Protein AF-N6TSF5-F1 (afdb_monomer)

Sequence (277 aa):
MKSDCRKDICIIESACLYATLENYLRQHRFCGECRIKVVKAYTLLVEEADPSKEKGYVPALYSGIKRCLQDKHIHLNPKTEYITKLINRAEPELLGSPTTNSSPQVSRRERHAKTLEIAQEEVLTCLGICMYERLNRLYMRVREEERTCQLFAAVAVHTLHRSFETVVEKARGVSQLELLYEEFAREEQAKQKHKEAKKSRRKRRKGKALCEKARCEFAPDCLCPAPGKPDGVCECCSDDSDSREDALLDQSRCSSDLWADDCDSKELCKCDTVPDK

Solvent-accessible surface area (backbone atoms only — not comparable to full-atom values): 16984 Å² total; per-residue (Å²): 134,61,74,64,61,45,50,62,70,29,50,43,48,48,67,60,50,48,54,46,41,53,53,51,56,67,78,40,54,49,51,73,69,25,47,53,36,32,52,48,36,48,43,38,66,50,72,44,91,66,44,76,77,46,87,62,51,57,70,73,80,54,60,64,57,46,71,39,66,88,81,36,34,36,38,48,51,66,50,64,72,56,47,50,54,34,31,62,64,20,40,69,61,67,76,66,44,88,87,51,97,69,71,100,79,82,70,89,65,71,51,74,32,85,45,47,48,50,9,42,51,54,49,46,27,36,53,12,46,55,51,46,56,53,51,50,54,52,51,51,51,54,52,50,53,53,51,50,53,52,50,52,52,51,52,51,52,53,50,52,52,54,52,49,52,56,51,50,25,63,74,68,74,52,48,74,67,54,56,49,52,54,51,54,51,50,53,50,52,51,54,49,52,51,53,50,50,53,52,51,51,54,49,52,54,52,50,51,56,50,51,62,52,50,63,64,74,75,45,96,79,67,87,70,79,74,96,82,81,86,90,78,85,68,86,84,71,79,75,90,80,84,89,88,89,85,86,79,88,86,84,82,86,83,87,79,89,82,79,85,77,90,77,91,72,90,80,86,90,82,80,82,87,84,88,86,136

Structure (mmCIF, N/CA/C/O backbone):
data_AF-N6TSF5-F1
#
_entry.id   AF-N6TSF5-F1
#
loop_
_atom_site.group_PDB
_atom_site.id
_atom_site.type_symbol
_atom_site.label_atom_id
_atom_site.label_alt_id
_atom_site.label_comp_id
_atom_site.label_asym_id
_atom_site.label_entity_id
_atom_site.label_seq_id
_atom_site.pdbx_PDB_ins_code
_atom_site.Cartn_x
_atom_site.Cartn_y
_atom_site.Cartn_z
_atom_site.occupancy
_atom_site.B_iso_or_equiv
_atom_site.auth_seq_id
_atom_site.auth_comp_id
_atom_site.auth_asym_id
_atom_site.auth_atom_id
_atom_site.pdbx_PDB_model_num
ATOM 1 N N . MET A 1 1 ? -7.971 -13.488 2.061 1.00 66.75 1 MET A N 1
ATOM 2 C CA . MET A 1 1 ? -8.237 -12.783 0.783 1.00 66.75 1 MET A CA 1
ATOM 3 C C . MET A 1 1 ? -8.328 -13.781 -0.367 1.00 66.75 1 MET A C 1
ATOM 5 O O . MET A 1 1 ? -7.394 -14.571 -0.532 1.00 66.75 1 MET A O 1
ATOM 9 N N . LYS A 1 2 ? -9.441 -13.761 -1.118 1.00 82.31 2 LYS A N 1
ATOM 10 C CA . LYS A 1 2 ? -9.679 -14.625 -2.292 1.00 82.31 2 LYS A CA 1
ATOM 11 C C . LYS A 1 2 ? -8.640 -14.356 -3.394 1.00 82.31 2 LYS A C 1
ATOM 13 O O . LYS A 1 2 ? -8.046 -13.279 -3.431 1.00 82.31 2 LYS A O 1
ATOM 18 N N . SER A 1 3 ? -8.394 -15.341 -4.258 1.00 78.81 3 SER A N 1
ATOM 19 C CA . SER A 1 3 ? -7.389 -15.270 -5.333 1.00 78.81 3 SER A CA 1
ATOM 20 C C . SER A 1 3 ? -7.649 -14.146 -6.331 1.00 78.81 3 SER A C 1
ATOM 22 O O . SER A 1 3 ? -6.695 -13.545 -6.812 1.00 78.81 3 SER A O 1
ATOM 24 N N . ASP A 1 4 ? -8.911 -13.842 -6.616 1.00 84.38 4 ASP A N 1
ATOM 25 C CA . ASP A 1 4 ? -9.259 -12.850 -7.637 1.00 84.38 4 ASP A CA 1
ATOM 26 C C . ASP A 1 4 ? -9.040 -11.427 -7.124 1.00 84.38 4 ASP A C 1
ATOM 28 O O . ASP A 1 4 ? -8.367 -10.646 -7.784 1.00 84.38 4 ASP A O 1
ATOM 32 N N . CYS A 1 5 ? -9.375 -11.160 -5.856 1.00 85.38 5 CYS A N 1
ATOM 33 C CA . CYS A 1 5 ? -9.032 -9.893 -5.207 1.00 85.38 5 CYS A CA 1
ATOM 34 C C . CYS A 1 5 ? -7.517 -9.615 -5.229 1.00 85.38 5 CYS A C 1
ATOM 36 O O . CYS A 1 5 ? -7.102 -8.471 -5.377 1.00 85.38 5 CYS A O 1
ATOM 38 N N . ARG A 1 6 ? -6.670 -10.652 -5.092 1.00 86.56 6 ARG A N 1
ATOM 39 C CA . ARG A 1 6 ? -5.205 -10.491 -5.200 1.00 86.56 6 ARG A CA 1
ATOM 40 C C . ARG A 1 6 ? -4.792 -10.033 -6.592 1.00 86.56 6 ARG A C 1
ATOM 42 O O . ARG A 1 6 ? -3.926 -9.174 -6.694 1.00 86.56 6 ARG A O 1
ATOM 49 N N . LYS A 1 7 ? -5.392 -10.599 -7.642 1.00 88.88 7 LYS A N 1
ATOM 50 C CA . LYS A 1 7 ? -5.103 -10.204 -9.026 1.00 88.88 7 LYS A CA 1
ATOM 51 C C . LYS A 1 7 ? -5.517 -8.756 -9.257 1.00 88.88 7 LYS A C 1
ATOM 53 O O . LYS A 1 7 ? -4.690 -7.984 -9.718 1.00 88.88 7 LYS A O 1
ATOM 58 N N . ASP A 1 8 ? -6.722 -8.379 -8.835 1.00 90.62 8 ASP A N 1
ATOM 59 C CA . ASP A 1 8 ? -7.264 -7.030 -9.044 1.00 90.62 8 ASP A CA 1
ATOM 60 C C . ASP A 1 8 ? -6.438 -5.947 -8.337 1.00 90.62 8 ASP A C 1
ATOM 62 O O . ASP A 1 8 ? -6.218 -4.859 -8.871 1.00 90.62 8 ASP A O 1
ATOM 66 N N . ILE A 1 9 ? -5.939 -6.243 -7.132 1.00 92.88 9 ILE A N 1
ATOM 67 C CA . ILE A 1 9 ? -5.060 -5.336 -6.380 1.00 92.88 9 ILE A CA 1
ATOM 68 C C . ILE A 1 9 ? -3.716 -5.136 -7.093 1.00 92.88 9 ILE A C 1
ATOM 70 O O . ILE A 1 9 ? -3.137 -4.056 -7.000 1.00 92.88 9 ILE A O 1
ATOM 74 N N . CYS A 1 10 ? -3.237 -6.147 -7.819 1.00 95.44 10 CYS A N 1
ATOM 75 C CA . CYS A 1 10 ? -1.974 -6.123 -8.556 1.00 95.44 10 CYS A CA 1
ATOM 76 C C . CYS A 1 10 ? -2.076 -5.487 -9.954 1.00 95.44 10 CYS A C 1
ATOM 78 O O . CYS A 1 10 ? -1.105 -5.554 -10.711 1.00 95.44 10 CYS A O 1
ATOM 80 N N . ILE A 1 11 ? -3.210 -4.871 -10.302 1.00 95.88 11 ILE A N 1
ATOM 81 C CA . ILE A 1 11 ? -3.378 -4.103 -11.543 1.00 95.88 11 ILE A CA 1
ATOM 82 C C . ILE A 1 11 ? -3.089 -2.629 -11.267 1.00 95.88 11 ILE A C 1
ATOM 84 O O . ILE A 1 11 ? -3.751 -2.017 -10.434 1.00 95.88 11 ILE A O 1
ATOM 88 N N . ILE A 1 12 ? -2.139 -2.035 -11.982 1.00 96.75 12 ILE A N 1
ATOM 89 C CA . ILE A 1 12 ? -1.794 -0.612 -11.885 1.00 96.75 12 ILE A CA 1
ATOM 90 C C . ILE A 1 12 ? -2.111 0.067 -13.213 1.00 96.75 12 ILE A C 1
ATOM 92 O O . ILE A 1 12 ? -1.608 -0.331 -14.262 1.00 96.75 12 ILE A O 1
ATOM 96 N N . GLU A 1 13 ? -2.921 1.119 -13.169 1.00 96.38 13 GLU A N 1
ATOM 97 C CA . GLU A 1 13 ? -3.166 1.970 -14.331 1.00 96.38 13 GLU A CA 1
ATOM 98 C C . GLU A 1 13 ? -1.903 2.749 -14.705 1.00 96.38 13 GLU A C 1
ATOM 100 O O . GLU A 1 13 ? -1.202 3.291 -13.844 1.00 96.38 13 GLU A O 1
ATOM 105 N N . SER A 1 14 ? -1.624 2.854 -16.002 1.00 95.69 14 SER A N 1
ATOM 106 C CA . SER A 1 14 ? -0.434 3.557 -16.492 1.00 95.69 14 SER A CA 1
ATOM 107 C C . SER A 1 14 ? -0.390 5.031 -16.084 1.00 95.69 14 SER A C 1
ATOM 109 O O . SER A 1 14 ? 0.693 5.538 -15.795 1.00 95.69 14 SER A O 1
ATOM 111 N N . ALA A 1 15 ? -1.546 5.701 -16.016 1.00 96.06 15 ALA A N 1
ATOM 112 C CA . ALA A 1 15 ? -1.664 7.089 -15.577 1.00 96.06 15 ALA A CA 1
ATOM 113 C C . ALA A 1 15 ? -1.282 7.253 -14.099 1.00 96.06 15 ALA A C 1
ATOM 115 O O . ALA A 1 15 ? -0.574 8.193 -13.741 1.00 96.06 15 ALA A O 1
ATOM 116 N N . CYS A 1 16 ? -1.687 6.302 -13.249 1.00 96.50 16 CYS A N 1
ATOM 117 C CA . CYS A 1 16 ? -1.297 6.275 -11.842 1.00 96.50 16 CYS A CA 1
ATOM 118 C C . CYS A 1 16 ? 0.219 6.093 -11.697 1.00 96.50 16 CYS A C 1
ATOM 120 O O . CYS A 1 16 ? 0.856 6.871 -10.989 1.00 96.50 16 CYS A O 1
ATOM 122 N N . LEU A 1 17 ? 0.809 5.139 -12.430 1.00 97.50 17 LEU A N 1
ATOM 123 C CA . LEU A 1 17 ? 2.261 4.945 -12.432 1.00 97.50 17 LEU A CA 1
ATOM 124 C C . LEU A 1 17 ? 3.007 6.194 -12.919 1.00 97.50 17 LEU A C 1
ATOM 126 O O . LEU A 1 17 ? 4.013 6.567 -12.324 1.00 97.50 17 LEU A O 1
ATOM 130 N N . TYR A 1 18 ? 2.521 6.848 -13.975 1.00 97.44 18 TYR A N 1
ATOM 131 C CA . TYR A 1 18 ? 3.144 8.061 -14.503 1.00 97.44 18 TYR A CA 1
ATOM 132 C C . TYR A 1 18 ? 3.103 9.211 -13.494 1.00 97.44 18 TYR A C 1
ATOM 134 O O . TYR A 1 18 ? 4.119 9.860 -13.264 1.00 97.44 18 TYR A O 1
ATOM 142 N N . ALA A 1 19 ? 1.968 9.423 -12.821 1.00 97.44 19 ALA A N 1
ATOM 143 C CA . ALA A 1 19 ? 1.857 10.432 -11.770 1.00 97.44 19 ALA A CA 1
ATOM 144 C C . ALA A 1 19 ? 2.835 10.162 -10.610 1.00 97.44 19 ALA A C 1
ATOM 146 O O . ALA A 1 19 ? 3.506 11.079 -10.130 1.00 97.44 19 ALA A O 1
ATOM 147 N N . THR A 1 20 ? 2.969 8.900 -10.187 1.00 96.38 20 THR A N 1
ATOM 148 C CA . THR A 1 20 ? 3.970 8.496 -9.188 1.00 96.38 20 THR A CA 1
ATOM 149 C C . THR A 1 20 ? 5.393 8.746 -9.692 1.00 96.38 20 THR A C 1
ATOM 151 O O . THR A 1 20 ? 6.207 9.291 -8.949 1.00 96.38 20 THR A O 1
ATOM 154 N N . LEU A 1 21 ? 5.685 8.424 -10.955 1.00 96.25 21 LEU A N 1
ATOM 155 C CA . LEU A 1 21 ? 6.986 8.649 -11.589 1.00 96.25 21 LEU A CA 1
ATOM 156 C C . LEU A 1 21 ? 7.353 10.137 -11.642 1.00 96.25 21 LEU A C 1
ATOM 158 O O . LEU A 1 21 ? 8.471 10.507 -11.289 1.00 96.25 21 LEU A O 1
ATOM 162 N N . GLU A 1 22 ? 6.428 11.008 -12.045 1.00 94.62 22 GLU A N 1
ATOM 163 C CA . GLU A 1 22 ? 6.662 12.455 -12.084 1.00 94.62 22 GLU A CA 1
ATOM 164 C C . GLU A 1 22 ? 6.954 13.017 -10.694 1.00 94.62 22 GLU A C 1
ATOM 166 O O . GLU A 1 22 ? 7.900 13.789 -10.521 1.00 94.62 22 GLU A O 1
ATOM 171 N N . ASN A 1 23 ? 6.176 12.607 -9.690 1.00 91.75 23 ASN A N 1
ATOM 172 C CA . ASN A 1 23 ? 6.405 13.014 -8.307 1.00 91.75 23 ASN A CA 1
ATOM 173 C C . ASN A 1 23 ? 7.765 12.518 -7.803 1.00 91.75 23 ASN A C 1
ATOM 175 O O . ASN A 1 23 ? 8.531 13.301 -7.238 1.00 91.75 23 ASN A O 1
ATOM 179 N N . TYR A 1 24 ? 8.108 11.263 -8.092 1.00 91.88 24 TYR A N 1
ATOM 180 C CA . TYR A 1 24 ? 9.397 10.671 -7.749 1.00 91.88 24 TYR A CA 1
ATOM 181 C C . TYR A 1 24 ? 10.575 11.430 -8.384 1.00 91.88 24 TYR A C 1
ATOM 183 O O . TYR A 1 24 ? 11.521 11.813 -7.691 1.00 91.88 24 TYR A O 1
ATOM 191 N N . LEU A 1 25 ? 10.497 11.737 -9.683 1.00 90.94 25 LEU A N 1
ATOM 192 C CA . LEU A 1 25 ? 11.520 12.489 -10.421 1.00 90.94 25 LEU A CA 1
ATOM 193 C C . LEU A 1 25 ? 11.627 13.963 -10.000 1.00 90.94 25 LEU A C 1
ATOM 195 O O . LEU A 1 25 ? 12.680 14.577 -10.201 1.00 90.94 25 LEU A O 1
ATOM 199 N N . ARG A 1 26 ? 10.552 14.555 -9.461 1.00 88.31 26 ARG A N 1
ATOM 200 C CA . ARG A 1 26 ? 10.556 15.914 -8.890 1.00 88.31 26 ARG A CA 1
ATOM 201 C C . ARG A 1 26 ? 11.210 15.948 -7.515 1.00 88.31 26 ARG A C 1
ATOM 203 O O . ARG A 1 26 ? 11.981 16.866 -7.249 1.00 88.31 26 ARG A O 1
ATOM 210 N N . GLN A 1 27 ? 10.919 14.961 -6.669 1.00 85.38 27 GLN A N 1
ATOM 211 C CA . GLN A 1 27 ? 11.512 14.840 -5.334 1.00 85.38 27 GLN A CA 1
ATOM 212 C C . GLN A 1 27 ? 13.019 14.561 -5.402 1.00 85.38 27 GLN A C 1
ATOM 214 O O . GLN A 1 27 ? 13.777 15.003 -4.540 1.00 85.38 27 GLN A O 1
ATOM 219 N N . HIS A 1 28 ? 13.467 13.888 -6.461 1.00 83.44 28 HIS A N 1
ATOM 220 C CA . HIS A 1 28 ? 14.862 13.524 -6.658 1.00 83.44 28 HIS A CA 1
ATOM 221 C C . HIS A 1 28 ? 15.604 14.444 -7.632 1.00 83.44 28 HIS A C 1
ATOM 223 O O . HIS A 1 28 ? 15.099 14.862 -8.675 1.00 83.44 28 HIS A O 1
ATOM 229 N N . ARG A 1 29 ? 16.875 14.720 -7.324 1.00 83.81 29 ARG A N 1
ATOM 230 C CA . ARG A 1 29 ? 17.775 15.501 -8.185 1.00 83.81 29 ARG A CA 1
ATOM 231 C C . ARG A 1 29 ? 18.337 14.640 -9.319 1.00 83.81 29 ARG A C 1
ATOM 233 O O . ARG A 1 29 ? 19.488 14.216 -9.263 1.00 83.81 29 ARG A O 1
ATOM 240 N N . PHE A 1 30 ? 17.516 14.381 -10.333 1.00 87.19 30 PHE A N 1
ATOM 241 C CA . PHE A 1 30 ? 17.954 13.814 -11.611 1.00 87.19 30 PHE A CA 1
ATOM 242 C C . PHE A 1 30 ? 18.346 14.931 -12.588 1.00 87.19 30 PHE A C 1
ATOM 244 O O . PHE A 1 30 ? 17.617 15.916 -12.725 1.00 87.19 30 PHE A O 1
ATOM 251 N N . CYS A 1 31 ? 19.455 14.766 -13.315 1.00 90.31 31 CYS A N 1
ATOM 252 C CA . CYS A 1 31 ? 19.765 15.643 -14.448 1.00 90.31 31 CYS A CA 1
ATOM 253 C C . CYS A 1 31 ? 18.770 15.420 -15.607 1.00 90.31 31 CYS A C 1
ATOM 255 O O . CYS A 1 31 ? 18.082 14.395 -15.659 1.00 90.31 31 CYS A O 1
ATOM 257 N N . GLY A 1 32 ? 18.696 16.365 -16.552 1.00 89.56 32 GLY A N 1
ATOM 258 C CA . GLY A 1 32 ? 17.735 16.314 -17.665 1.00 89.56 32 GLY A CA 1
ATOM 259 C C . GLY A 1 32 ? 17.812 15.020 -18.482 1.00 89.56 32 GLY A C 1
ATOM 260 O O . GLY A 1 32 ? 16.793 14.382 -18.729 1.00 89.56 32 GLY A O 1
ATOM 261 N N . GLU A 1 33 ? 19.022 14.567 -18.811 1.00 92.25 33 GLU A N 1
ATOM 262 C CA . GLU A 1 33 ? 19.231 13.322 -19.561 1.00 92.25 33 GLU A CA 1
ATOM 263 C C . GLU A 1 33 ? 18.761 12.079 -18.796 1.00 92.25 33 GLU A C 1
ATOM 265 O O . GLU A 1 33 ? 18.150 11.181 -19.376 1.00 92.25 33 GLU A O 1
ATOM 270 N N . CYS A 1 34 ? 19.019 12.020 -17.486 1.00 93.44 34 CYS A N 1
ATOM 271 C CA . CYS A 1 34 ? 18.578 10.898 -16.663 1.00 93.44 34 CYS A CA 1
ATOM 272 C C . CYS A 1 34 ? 17.052 10.873 -16.529 1.00 93.44 34 CYS A C 1
ATOM 274 O O . CYS A 1 34 ? 16.462 9.798 -16.601 1.00 93.44 34 CYS A O 1
ATOM 276 N N . ARG A 1 35 ? 16.400 12.039 -16.415 1.00 94.44 35 ARG A N 1
ATOM 277 C CA . ARG A 1 35 ? 14.929 12.131 -16.425 1.00 94.44 35 ARG A CA 1
ATOM 278 C C . ARG A 1 35 ? 14.345 11.586 -17.722 1.00 94.44 35 ARG A C 1
ATOM 280 O O . ARG A 1 35 ? 13.444 10.757 -17.673 1.00 94.44 35 ARG A O 1
ATOM 287 N N . ILE A 1 36 ? 14.899 11.993 -18.865 1.00 95.31 36 ILE A N 1
ATOM 288 C CA . ILE A 1 36 ? 14.456 11.511 -20.181 1.00 95.31 36 ILE A CA 1
ATOM 289 C C . ILE A 1 36 ? 14.604 9.989 -20.280 1.00 95.31 36 ILE A C 1
ATOM 291 O O . ILE A 1 36 ? 13.692 9.325 -20.759 1.00 95.31 36 ILE A O 1
ATOM 295 N N . LYS A 1 37 ? 15.706 9.411 -19.783 1.00 96.12 37 LYS A N 1
ATOM 296 C CA . LYS A 1 37 ? 15.902 7.950 -19.778 1.00 96.12 37 LYS A CA 1
ATOM 297 C C . LYS A 1 37 ? 14.873 7.217 -18.917 1.00 96.12 37 LYS A C 1
ATOM 299 O O . LYS A 1 37 ? 14.362 6.190 -19.352 1.00 96.12 37 LYS A O 1
ATOM 304 N N . VAL A 1 38 ? 14.547 7.740 -17.733 1.00 96.69 38 VAL A N 1
ATOM 305 C CA . VAL A 1 38 ? 13.520 7.156 -16.850 1.00 96.69 38 VAL A CA 1
ATOM 306 C C . VAL A 1 38 ? 12.134 7.225 -17.495 1.00 96.69 38 VAL A C 1
ATOM 308 O O . VAL A 1 38 ? 11.425 6.221 -17.529 1.00 96.69 38 VAL A O 1
ATOM 311 N N . VAL A 1 39 ? 11.775 8.365 -18.089 1.00 96.81 39 VAL A N 1
ATOM 312 C CA . VAL A 1 39 ? 10.516 8.503 -18.840 1.00 96.81 39 VAL A CA 1
ATOM 313 C C . VAL A 1 39 ? 10.497 7.561 -20.048 1.00 96.81 39 VAL A C 1
ATOM 315 O O . VAL A 1 39 ? 9.502 6.881 -20.274 1.00 96.81 39 VAL A O 1
ATOM 318 N N . LYS A 1 40 ? 11.615 7.421 -20.769 1.00 96.94 40 LYS A N 1
ATOM 319 C CA . LYS A 1 40 ? 11.744 6.465 -21.877 1.00 96.94 40 LYS A CA 1
ATOM 320 C C . LYS A 1 40 ? 11.531 5.019 -21.416 1.00 96.94 40 LYS A C 1
ATOM 322 O O . LYS A 1 40 ? 10.834 4.269 -22.093 1.00 96.94 40 LYS A O 1
ATOM 327 N N . ALA A 1 41 ? 12.094 4.622 -20.273 1.00 97.38 41 ALA A N 1
ATOM 328 C CA . ALA A 1 41 ? 11.876 3.293 -19.698 1.00 97.38 41 ALA A CA 1
ATOM 329 C C . ALA A 1 41 ? 10.395 3.044 -19.360 1.00 97.38 41 ALA A C 1
ATOM 331 O O . ALA A 1 41 ? 9.884 1.955 -19.620 1.00 97.38 41 ALA A O 1
ATOM 332 N N . TYR A 1 42 ? 9.690 4.060 -18.851 1.00 97.25 42 TYR A N 1
ATOM 333 C CA . TYR A 1 42 ? 8.243 4.002 -18.639 1.00 97.25 42 TYR A CA 1
ATOM 334 C C . TYR A 1 42 ? 7.472 3.829 -19.957 1.00 97.25 42 TYR A C 1
ATOM 336 O O . TYR A 1 42 ? 6.632 2.935 -20.055 1.00 97.25 42 TYR A O 1
ATOM 344 N N . THR A 1 43 ? 7.784 4.618 -20.988 1.00 96.56 43 THR A N 1
ATOM 345 C CA . THR A 1 43 ? 7.145 4.503 -22.310 1.00 96.56 43 THR A CA 1
ATOM 346 C C . THR A 1 43 ? 7.350 3.111 -22.909 1.00 96.56 43 THR A C 1
ATOM 348 O O . THR A 1 43 ? 6.395 2.493 -23.372 1.00 96.56 43 THR A O 1
ATOM 351 N N . LEU A 1 44 ? 8.561 2.552 -22.800 1.00 95.75 44 LEU A N 1
ATOM 352 C CA . LEU A 1 44 ? 8.855 1.177 -23.226 1.00 95.75 44 LEU A CA 1
ATOM 353 C C . LEU A 1 44 ? 8.017 0.135 -22.469 1.00 95.75 44 LEU A C 1
ATOM 355 O O . LEU A 1 44 ? 7.619 -0.887 -23.030 1.00 95.75 44 LEU A O 1
ATOM 359 N N . LEU A 1 45 ? 7.745 0.378 -21.186 1.00 95.25 45 LEU A N 1
ATOM 360 C CA . LEU A 1 45 ? 6.925 -0.511 -20.373 1.00 95.25 45 LEU A CA 1
ATOM 361 C C . LEU A 1 45 ? 5.435 -0.423 -20.727 1.00 95.25 45 LEU A C 1
ATOM 363 O O . LEU A 1 45 ? 4.754 -1.434 -20.619 1.00 95.25 45 LEU A O 1
ATOM 367 N N . VAL A 1 46 ? 4.909 0.737 -21.115 1.00 94.81 46 VAL A N 1
ATOM 368 C CA . VAL A 1 46 ? 3.453 0.939 -21.249 1.00 94.81 46 VAL A CA 1
ATOM 369 C C . VAL A 1 46 ? 2.971 0.949 -22.697 1.00 94.81 46 VAL A C 1
ATOM 371 O O . VAL A 1 46 ? 1.875 0.463 -22.964 1.00 94.81 46 VAL A O 1
ATOM 374 N N . GLU A 1 47 ? 3.756 1.500 -23.619 1.00 92.50 47 GLU A N 1
ATOM 375 C CA . GLU A 1 47 ? 3.299 1.827 -24.976 1.00 92.50 47 GLU A CA 1
ATOM 376 C C . GLU A 1 47 ? 3.951 0.947 -26.049 1.00 92.50 47 GLU A C 1
ATOM 378 O O . GLU A 1 47 ? 3.326 0.642 -27.062 1.00 92.50 47 GLU A O 1
ATOM 383 N N . GLU A 1 48 ? 5.178 0.477 -25.816 1.00 92.62 48 GLU A N 1
ATOM 384 C CA . GLU A 1 48 ? 5.943 -0.262 -26.824 1.00 92.62 48 GLU A CA 1
ATOM 385 C C . GLU A 1 48 ? 5.613 -1.759 -26.849 1.00 92.62 48 GLU A C 1
ATOM 387 O O . GLU A 1 48 ? 5.742 -2.472 -25.846 1.00 92.62 48 GLU A O 1
ATOM 392 N N . ALA A 1 49 ? 5.254 -2.270 -28.031 1.00 89.38 49 ALA A N 1
ATOM 393 C CA . ALA A 1 49 ? 4.965 -3.691 -28.226 1.00 89.38 49 ALA A CA 1
ATOM 394 C C . ALA A 1 49 ? 6.214 -4.561 -27.997 1.00 89.38 49 ALA A C 1
ATOM 396 O O . ALA A 1 49 ? 6.169 -5.504 -27.201 1.00 89.38 49 ALA A O 1
ATOM 397 N N . ASP A 1 50 ? 7.347 -4.161 -28.588 1.00 90.19 50 ASP A N 1
ATOM 398 C CA . ASP A 1 50 ? 8.611 -4.908 -28.588 1.00 90.19 50 ASP A CA 1
ATOM 399 C C . ASP A 1 50 ? 9.760 -4.124 -27.917 1.00 90.19 50 ASP A C 1
ATOM 401 O O . ASP A 1 50 ? 10.718 -3.715 -28.584 1.00 90.19 50 ASP A O 1
ATOM 405 N N . PRO A 1 51 ? 9.740 -3.933 -26.586 1.00 90.44 51 PRO A N 1
ATOM 406 C CA . PRO A 1 51 ? 10.738 -3.111 -25.898 1.00 90.44 51 PRO A CA 1
ATOM 407 C C . PRO A 1 51 ? 12.152 -3.716 -25.933 1.00 90.44 51 PRO A C 1
ATOM 409 O O . PRO A 1 51 ? 13.136 -2.999 -25.790 1.00 90.44 51 PRO A O 1
ATOM 412 N N . SER A 1 52 ? 12.286 -5.027 -26.177 1.00 90.38 52 SER A N 1
ATOM 413 C CA . SER A 1 52 ? 13.580 -5.723 -26.263 1.00 90.38 52 SER A CA 1
ATOM 414 C C . SER A 1 52 ? 14.443 -5.313 -27.458 1.00 90.38 52 SER A C 1
ATOM 416 O O . SER A 1 52 ? 15.624 -5.647 -27.484 1.00 90.38 52 SER A O 1
ATOM 418 N N . LYS A 1 53 ? 13.878 -4.603 -28.442 1.00 91.44 53 LYS A N 1
ATOM 419 C CA . LYS A 1 53 ? 14.639 -4.034 -29.564 1.00 91.44 53 LYS A CA 1
ATOM 420 C C . LYS A 1 53 ? 15.448 -2.802 -29.151 1.00 91.44 53 LYS A C 1
ATOM 422 O O . LYS A 1 53 ? 16.403 -2.443 -29.835 1.00 91.44 53 LYS A O 1
ATOM 427 N N . GLU A 1 54 ? 15.083 -2.155 -28.047 1.00 93.69 54 GLU A N 1
ATOM 428 C CA . GLU A 1 54 ? 15.775 -0.968 -27.564 1.00 93.69 54 GLU A CA 1
ATOM 429 C C . GLU A 1 54 ? 17.140 -1.328 -26.958 1.00 93.69 54 GLU A C 1
ATOM 431 O O . GLU A 1 54 ? 17.284 -2.253 -26.152 1.00 93.69 54 GLU A O 1
ATOM 436 N N . LYS A 1 55 ? 18.172 -0.560 -27.321 1.00 92.81 55 LYS A N 1
ATOM 437 C CA . LYS A 1 55 ? 19.540 -0.815 -26.865 1.00 92.81 55 LYS A CA 1
ATOM 438 C C . LYS A 1 55 ? 19.660 -0.620 -25.351 1.00 92.81 55 LYS A C 1
ATOM 440 O O . LYS A 1 55 ? 19.384 0.453 -24.822 1.00 92.81 55 LYS A O 1
ATOM 445 N N . GLY A 1 56 ? 20.181 -1.641 -24.672 1.00 91.88 56 GLY A N 1
ATOM 446 C CA . GLY A 1 56 ? 20.400 -1.616 -23.223 1.00 91.88 56 GLY A CA 1
ATOM 447 C C . GLY A 1 56 ? 19.143 -1.891 -22.398 1.00 91.88 56 GLY A C 1
ATOM 448 O O . GLY A 1 56 ? 19.188 -1.732 -21.182 1.00 91.88 56 GLY A O 1
ATOM 449 N N . TYR A 1 57 ? 18.039 -2.289 -23.038 1.00 95.44 57 TYR A N 1
ATOM 450 C CA . TYR A 1 57 ? 16.855 -2.774 -22.345 1.00 95.44 57 TYR A CA 1
ATOM 451 C C . TYR A 1 57 ? 17.119 -4.177 -21.796 1.00 95.44 57 TYR A C 1
ATOM 453 O O . TYR A 1 57 ? 17.576 -5.060 -22.524 1.00 95.44 57 TYR A O 1
ATOM 461 N N . VAL A 1 58 ? 16.795 -4.398 -20.525 1.00 96.44 58 VAL A N 1
ATOM 462 C CA . VAL A 1 58 ? 16.974 -5.679 -19.837 1.00 96.44 58 VAL A CA 1
ATOM 463 C C . VAL A 1 58 ? 15.599 -6.306 -19.575 1.00 96.44 58 VAL A C 1
ATOM 465 O O . VAL A 1 58 ? 14.897 -5.885 -18.653 1.00 96.44 58 VAL A O 1
ATOM 468 N N . PRO A 1 59 ? 15.176 -7.331 -20.346 1.00 94.19 59 PRO A N 1
ATOM 469 C CA . PRO A 1 59 ? 13.861 -7.958 -20.172 1.00 94.19 59 PRO A CA 1
ATOM 470 C C . PRO A 1 59 ? 13.687 -8.648 -18.815 1.00 94.19 59 PRO A C 1
ATOM 472 O O . PRO A 1 59 ? 12.581 -8.695 -18.280 1.00 94.19 59 PRO A O 1
ATOM 475 N N . ALA A 1 60 ? 14.779 -9.163 -18.241 1.00 95.38 60 ALA A N 1
ATOM 476 C CA . ALA A 1 60 ? 14.759 -9.872 -16.965 1.00 95.38 60 ALA A CA 1
ATOM 477 C C . ALA A 1 60 ? 14.301 -8.985 -15.792 1.00 95.38 60 ALA A C 1
ATOM 479 O O . ALA A 1 60 ? 13.637 -9.488 -14.884 1.00 95.38 60 ALA A O 1
ATOM 480 N N . LEU A 1 61 ? 14.581 -7.673 -15.831 1.00 94.19 61 LEU A N 1
ATOM 481 C CA . LEU A 1 61 ? 14.149 -6.727 -14.793 1.00 94.19 61 LEU A CA 1
ATOM 482 C C . LEU A 1 61 ? 12.625 -6.616 -14.705 1.00 94.19 61 LEU A C 1
ATOM 484 O O . LEU A 1 61 ? 12.072 -6.497 -13.616 1.00 94.19 61 LEU A O 1
ATOM 488 N N . TYR A 1 62 ? 11.935 -6.702 -15.840 1.00 95.38 62 TYR A N 1
ATOM 489 C CA . TYR A 1 62 ? 10.471 -6.665 -15.905 1.00 95.38 62 TYR A CA 1
ATOM 490 C C . TYR A 1 62 ? 9.848 -8.065 -15.942 1.00 95.38 62 TYR A C 1
ATOM 492 O O . TYR A 1 62 ? 8.671 -8.226 -16.274 1.00 95.38 62 TYR A O 1
ATOM 500 N N . SER A 1 63 ? 10.610 -9.097 -15.567 1.00 92.12 63 SER A N 1
ATOM 501 C CA . SER A 1 63 ? 10.061 -10.440 -15.410 1.00 92.12 63 SER A CA 1
ATOM 502 C C . SER A 1 63 ? 8.939 -10.447 -14.362 1.00 92.12 63 SER A C 1
ATOM 504 O O . SER A 1 63 ? 9.024 -9.830 -13.300 1.00 92.12 63 SER A O 1
ATOM 506 N N . GLY A 1 64 ? 7.838 -11.127 -14.685 1.00 90.06 64 GLY A N 1
ATOM 507 C CA . GLY A 1 64 ? 6.644 -11.152 -13.835 1.00 90.06 64 GLY A CA 1
ATOM 508 C C . GLY A 1 64 ? 5.688 -9.970 -14.019 1.00 90.06 64 GLY A C 1
ATOM 509 O O . GLY A 1 64 ? 4.648 -9.958 -13.363 1.00 90.06 64 GLY A O 1
ATOM 510 N N . ILE A 1 65 ? 5.985 -9.033 -14.924 1.00 95.25 65 ILE A N 1
ATOM 511 C CA . ILE A 1 65 ? 5.076 -7.953 -15.316 1.00 95.25 65 ILE A CA 1
ATOM 512 C C . ILE A 1 65 ? 4.379 -8.328 -16.626 1.00 95.25 65 ILE A C 1
ATOM 514 O O . ILE A 1 65 ? 5.034 -8.667 -17.612 1.00 95.25 65 ILE A O 1
ATOM 518 N N . LYS A 1 66 ? 3.045 -8.256 -16.658 1.00 93.88 66 LYS A N 1
ATOM 519 C CA . LYS A 1 66 ? 2.262 -8.339 -17.902 1.00 93.88 66 LYS A CA 1
ATOM 520 C C . LYS A 1 66 ? 1.673 -6.973 -18.227 1.00 93.88 66 LYS A C 1
ATOM 522 O O . LYS A 1 66 ? 1.356 -6.196 -17.331 1.00 93.88 66 LYS A O 1
ATOM 527 N N . ARG A 1 67 ? 1.533 -6.683 -19.515 1.00 92.56 67 ARG A N 1
ATOM 528 C CA . ARG A 1 67 ? 1.161 -5.361 -20.024 1.00 92.56 67 ARG A CA 1
ATOM 529 C C . ARG A 1 67 ? -0.093 -5.472 -20.874 1.00 92.56 67 ARG A C 1
ATOM 531 O O . ARG A 1 67 ? -0.156 -6.353 -21.729 1.00 92.56 67 ARG A O 1
ATOM 538 N N . CYS A 1 68 ? -1.038 -4.564 -20.677 1.00 93.44 68 CYS A N 1
ATOM 539 C CA . CYS A 1 68 ? -2.181 -4.383 -21.562 1.00 93.44 68 CYS A CA 1
ATOM 540 C C . CYS A 1 68 ? -2.019 -3.056 -22.300 1.00 93.44 68 CYS A C 1
ATOM 542 O O . CYS A 1 68 ? -2.228 -1.997 -21.715 1.00 93.44 68 CYS A O 1
ATOM 544 N N . LEU A 1 69 ? -1.626 -3.117 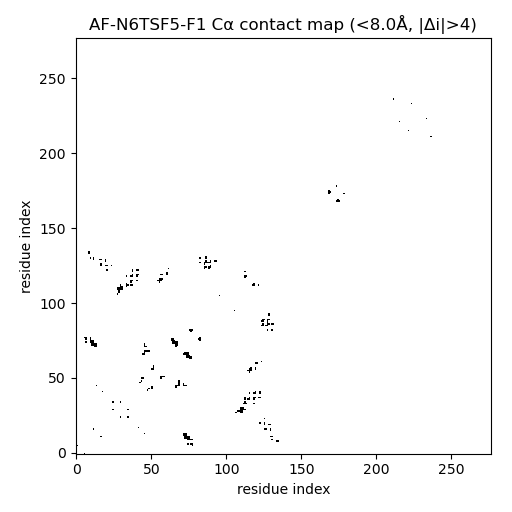-23.576 1.00 90.00 69 LEU A N 1
ATOM 545 C CA . LEU A 1 69 ? -1.333 -1.923 -24.380 1.00 90.00 69 LEU A CA 1
ATOM 546 C C . LEU A 1 69 ? -2.601 -1.133 -24.752 1.00 90.00 69 LEU A C 1
ATOM 548 O O . LEU A 1 69 ? -2.559 0.089 -24.822 1.00 90.00 69 LEU A O 1
ATOM 552 N N . GLN A 1 70 ? -3.728 -1.823 -24.965 1.00 89.00 70 GLN A N 1
ATOM 553 C CA . GLN A 1 70 ? -5.004 -1.200 -25.348 1.00 89.00 70 GLN A CA 1
ATOM 554 C C . GLN A 1 70 ? -5.602 -0.391 -24.191 1.00 89.00 70 GLN A C 1
ATOM 556 O O . GLN A 1 70 ? -5.817 0.810 -24.314 1.00 89.00 70 GLN A O 1
ATOM 561 N N . ASP A 1 71 ? -5.782 -1.044 -23.043 1.00 88.69 71 ASP A N 1
ATOM 562 C CA . ASP A 1 71 ? -6.375 -0.446 -21.840 1.00 88.69 71 ASP A CA 1
ATOM 563 C C . ASP A 1 71 ? -5.355 0.298 -20.962 1.00 88.69 71 ASP A C 1
ATOM 565 O O . ASP A 1 71 ? -5.691 0.802 -19.891 1.00 88.69 71 ASP A O 1
ATOM 569 N N . LYS A 1 72 ? -4.086 0.322 -21.387 1.00 92.00 72 LYS A N 1
ATOM 570 C CA . LYS A 1 72 ? -2.956 0.989 -20.729 1.00 92.00 72 LYS A CA 1
ATOM 571 C C . LYS A 1 72 ? -2.855 0.703 -19.224 1.00 92.00 72 LYS A C 1
ATOM 573 O O . LYS A 1 72 ? -2.773 1.623 -18.403 1.00 92.00 72 LYS A O 1
ATOM 578 N N . HIS A 1 73 ? -2.810 -0.573 -18.849 1.00 94.88 73 HIS A N 1
ATOM 579 C CA . HIS A 1 73 ? -2.577 -0.995 -17.465 1.00 94.88 73 HIS A CA 1
ATOM 580 C C . HIS A 1 73 ? -1.566 -2.142 -17.362 1.00 94.88 73 HIS A C 1
ATOM 582 O O . HIS A 1 73 ? -1.296 -2.879 -18.315 1.00 94.88 73 HIS A O 1
ATOM 588 N N . ILE A 1 74 ? -0.994 -2.280 -16.173 1.00 96.25 74 ILE A N 1
ATOM 589 C CA . ILE A 1 74 ? 0.109 -3.178 -15.855 1.00 96.25 74 ILE A CA 1
ATOM 590 C C . ILE A 1 74 ? -0.378 -4.192 -14.825 1.00 96.25 74 ILE A C 1
ATOM 592 O O . ILE A 1 74 ? -0.917 -3.817 -13.790 1.00 96.25 74 ILE A O 1
ATOM 596 N N . HIS A 1 75 ? -0.151 -5.475 -15.085 1.00 96.06 75 HIS A N 1
ATOM 597 C CA . HIS A 1 75 ? -0.433 -6.562 -14.152 1.00 96.06 75 HIS A CA 1
ATOM 598 C C . HIS A 1 75 ? 0.867 -7.031 -13.522 1.00 96.06 75 HIS A C 1
ATOM 600 O O . HIS A 1 75 ? 1.758 -7.539 -14.209 1.00 96.06 75 HIS A O 1
ATOM 606 N N . LEU A 1 76 ? 0.959 -6.910 -12.207 1.00 96.25 76 LEU A N 1
ATOM 607 C CA . LEU A 1 76 ? 2.064 -7.463 -11.440 1.00 96.25 76 LEU A CA 1
ATOM 608 C C . LEU A 1 76 ? 1.778 -8.909 -11.039 1.00 96.25 76 LEU A C 1
ATOM 610 O O . LEU A 1 76 ? 0.629 -9.331 -10.894 1.00 96.25 76 LEU A O 1
ATOM 614 N N . ASN A 1 77 ? 2.840 -9.680 -10.829 1.00 95.12 77 ASN A N 1
ATOM 615 C CA . ASN A 1 77 ? 2.722 -11.033 -10.309 1.00 95.12 77 ASN A CA 1
ATOM 616 C C . ASN A 1 77 ? 2.144 -11.001 -8.875 1.00 95.12 77 ASN A C 1
ATOM 618 O O . ASN A 1 77 ? 2.785 -10.441 -7.986 1.00 95.12 77 ASN A O 1
ATOM 622 N N . PRO A 1 78 ? 0.984 -11.636 -8.613 1.00 93.06 78 PRO A N 1
ATOM 623 C CA . PRO A 1 78 ? 0.310 -11.569 -7.315 1.00 93.06 78 PRO A CA 1
ATOM 624 C C . PRO A 1 78 ? 0.973 -12.423 -6.223 1.00 93.06 78 PRO A C 1
ATOM 626 O O . PRO A 1 78 ? 0.456 -12.503 -5.106 1.00 93.06 78 PRO A O 1
ATOM 629 N N . LYS A 1 79 ? 2.083 -13.110 -6.526 1.00 93.56 79 LYS A N 1
ATOM 630 C CA . LYS A 1 79 ? 2.869 -13.839 -5.524 1.00 93.56 79 LYS A CA 1
ATOM 631 C C . LYS A 1 79 ? 3.418 -12.873 -4.479 1.00 93.56 79 LYS A C 1
ATOM 633 O O . LYS A 1 79 ? 4.071 -11.887 -4.819 1.00 93.56 79 LYS A O 1
ATOM 638 N N . THR A 1 80 ? 3.212 -13.203 -3.208 1.00 93.44 80 THR A N 1
ATOM 639 C CA . THR A 1 80 ? 3.638 -12.366 -2.084 1.00 93.44 80 THR A CA 1
ATOM 640 C C . THR A 1 80 ? 5.136 -12.080 -2.130 1.00 93.44 80 THR A C 1
ATOM 642 O O . THR A 1 80 ? 5.516 -10.930 -1.954 1.00 93.44 80 THR A O 1
ATOM 645 N N . GLU A 1 81 ? 5.990 -13.062 -2.460 1.00 95.06 81 GLU A N 1
ATOM 646 C CA . GLU A 1 81 ? 7.441 -12.822 -2.487 1.00 95.06 81 GLU A CA 1
ATOM 647 C C . GLU A 1 81 ? 7.843 -11.787 -3.544 1.00 95.06 81 GLU A C 1
ATOM 649 O O . GLU A 1 81 ? 8.786 -11.026 -3.338 1.00 95.06 81 GLU A O 1
ATOM 654 N N . TYR A 1 82 ? 7.137 -11.750 -4.678 1.00 95.12 82 TYR A N 1
ATOM 655 C CA . TYR A 1 82 ? 7.389 -10.770 -5.732 1.00 95.12 82 TYR A CA 1
ATOM 656 C C . TYR A 1 82 ? 6.993 -9.363 -5.278 1.00 95.12 82 TYR A C 1
ATOM 658 O O . TYR A 1 82 ? 7.794 -8.436 -5.375 1.00 95.12 82 TYR A O 1
ATOM 666 N N . ILE A 1 83 ? 5.788 -9.219 -4.721 1.00 95.50 83 ILE A N 1
ATOM 667 C CA . ILE A 1 83 ? 5.285 -7.932 -4.228 1.00 95.50 83 ILE A CA 1
ATOM 668 C C . ILE A 1 83 ? 6.140 -7.414 -3.067 1.00 95.50 83 ILE A C 1
ATOM 670 O O . ILE A 1 83 ? 6.503 -6.243 -3.065 1.00 95.50 83 ILE A O 1
ATOM 674 N N . THR A 1 84 ? 6.536 -8.272 -2.125 1.00 95.44 84 THR A N 1
ATOM 675 C CA . THR A 1 84 ? 7.436 -7.891 -1.026 1.00 95.44 84 THR A CA 1
ATOM 676 C C . THR A 1 84 ? 8.779 -7.395 -1.552 1.00 95.44 84 THR A C 1
ATOM 678 O O . THR A 1 84 ? 9.231 -6.337 -1.134 1.00 95.44 84 THR A O 1
ATOM 681 N N . LYS A 1 85 ? 9.402 -8.090 -2.515 1.00 95.25 85 LYS A N 1
ATOM 682 C CA . LYS A 1 85 ? 10.657 -7.619 -3.132 1.00 95.25 85 LYS A CA 1
ATOM 683 C C . LYS A 1 85 ? 10.493 -6.255 -3.802 1.00 95.25 85 LYS A C 1
ATOM 685 O O . LYS A 1 85 ? 11.379 -5.412 -3.690 1.00 95.25 85 LYS A O 1
ATOM 690 N N . LEU A 1 86 ? 9.366 -6.039 -4.479 1.00 95.31 86 LEU A N 1
ATOM 691 C CA . LEU A 1 86 ? 9.062 -4.777 -5.145 1.00 95.31 86 LEU A CA 1
ATOM 692 C C . LEU A 1 86 ? 8.860 -3.629 -4.140 1.00 95.31 86 LEU A C 1
ATOM 694 O O . LEU A 1 86 ? 9.358 -2.530 -4.360 1.00 95.31 86 LEU A O 1
ATOM 698 N N . ILE A 1 87 ? 8.183 -3.887 -3.020 1.00 95.19 87 ILE A N 1
ATOM 699 C CA . ILE A 1 87 ? 7.987 -2.903 -1.945 1.00 95.19 87 ILE A CA 1
ATOM 700 C C . ILE A 1 87 ? 9.302 -2.607 -1.223 1.00 95.19 87 ILE A C 1
ATOM 702 O O . ILE A 1 87 ? 9.620 -1.441 -1.025 1.00 95.19 87 ILE A O 1
ATOM 706 N N . ASN A 1 88 ? 10.108 -3.621 -0.899 1.00 94.19 88 ASN A N 1
ATOM 707 C CA . ASN A 1 88 ? 11.408 -3.428 -0.243 1.00 94.19 88 ASN A CA 1
ATOM 708 C C . ASN A 1 88 ? 12.358 -2.575 -1.097 1.00 94.19 88 ASN A C 1
ATOM 710 O O . ASN A 1 88 ? 13.168 -1.820 -0.575 1.00 94.19 88 ASN A O 1
ATOM 714 N N . ARG A 1 89 ? 12.238 -2.650 -2.428 1.00 91.75 89 ARG A N 1
ATOM 715 C CA . ARG A 1 89 ? 12.965 -1.756 -3.338 1.00 91.75 89 ARG A CA 1
ATOM 716 C C . ARG A 1 89 ? 12.539 -0.291 -3.184 1.00 91.75 89 ARG A C 1
ATOM 718 O O . ARG A 1 89 ? 13.373 0.597 -3.317 1.00 91.75 89 ARG A O 1
ATOM 725 N N . ALA A 1 90 ? 11.256 -0.047 -2.928 1.00 93.19 90 ALA A N 1
ATOM 726 C CA . ALA A 1 90 ? 10.688 1.283 -2.720 1.00 93.19 90 ALA A CA 1
ATOM 727 C C . ALA A 1 90 ? 10.836 1.799 -1.279 1.00 93.19 90 ALA A C 1
ATOM 729 O O . ALA A 1 90 ? 10.697 2.996 -1.051 1.00 93.19 90 ALA A O 1
ATOM 730 N N . GLU A 1 91 ? 11.134 0.929 -0.313 1.00 88.75 91 GLU A N 1
ATOM 731 C CA . GLU A 1 91 ? 11.232 1.253 1.115 1.00 88.75 91 GLU A CA 1
ATOM 732 C C . GLU A 1 91 ? 12.085 2.497 1.437 1.00 88.75 91 GLU A C 1
ATOM 734 O O . GLU A 1 91 ? 11.606 3.330 2.211 1.00 88.75 91 GLU A O 1
ATOM 739 N N . PRO A 1 92 ? 13.269 2.719 0.822 1.00 85.81 92 PRO A N 1
ATOM 740 C CA . PRO A 1 92 ? 14.053 3.933 1.068 1.00 85.81 92 PRO A CA 1
ATOM 741 C C . PRO A 1 92 ? 13.292 5.226 0.746 1.00 85.81 92 PRO A C 1
ATOM 743 O O . PRO A 1 92 ? 13.460 6.235 1.427 1.00 85.81 92 PRO A O 1
ATOM 746 N N . GLU A 1 93 ? 12.427 5.187 -0.267 1.00 84.62 93 GLU A N 1
ATOM 747 C CA . GLU A 1 93 ? 11.618 6.330 -0.703 1.00 84.62 93 GLU A CA 1
ATOM 748 C C . GLU A 1 93 ? 10.395 6.531 0.192 1.00 84.62 93 GLU A C 1
ATOM 750 O O . GLU A 1 93 ? 9.962 7.655 0.436 1.00 84.62 93 GLU A O 1
ATOM 755 N N . LEU A 1 94 ? 9.850 5.432 0.712 1.00 83.12 94 LEU A N 1
ATOM 756 C CA . LEU A 1 94 ? 8.696 5.443 1.605 1.00 83.12 94 LEU A CA 1
ATOM 757 C C . LEU A 1 94 ? 9.066 5.986 2.992 1.00 83.12 94 LEU A C 1
ATOM 759 O O . LEU A 1 94 ? 8.319 6.784 3.557 1.00 83.12 94 LEU A O 1
ATOM 763 N N . LEU A 1 95 ? 10.227 5.586 3.522 1.00 77.19 95 LEU A N 1
ATOM 764 C CA . LEU A 1 95 ? 10.743 6.031 4.823 1.00 77.19 95 LEU A CA 1
ATOM 765 C C . LEU A 1 95 ? 11.417 7.413 4.764 1.00 77.19 95 LEU A C 1
ATOM 767 O O . LEU A 1 95 ? 11.522 8.082 5.788 1.00 77.19 95 LEU A O 1
ATOM 771 N N . GLY A 1 96 ? 11.864 7.847 3.582 1.00 61.34 96 GLY A N 1
ATOM 772 C CA . GLY A 1 96 ? 12.495 9.152 3.340 1.00 61.34 96 GLY A CA 1
ATOM 773 C C . GLY A 1 96 ? 11.531 10.286 2.959 1.00 61.34 96 GLY A C 1
ATOM 774 O O . GLY A 1 96 ? 11.987 11.367 2.582 1.00 61.34 96 GLY A O 1
ATOM 775 N N . SER A 1 97 ? 10.216 10.055 3.021 1.00 53.56 97 SER A N 1
ATOM 776 C CA . SER A 1 97 ? 9.177 11.030 2.663 1.00 53.56 97 SER A CA 1
ATOM 777 C C . SER A 1 97 ? 9.076 12.180 3.692 1.00 53.56 97 SER A C 1
ATOM 779 O O . SER A 1 97 ? 9.166 11.931 4.894 1.00 53.56 97 SER A O 1
ATOM 781 N N . PRO A 1 98 ? 8.846 13.445 3.274 1.00 50.62 98 PRO A N 1
ATOM 782 C CA . PRO A 1 98 ? 8.927 14.651 4.121 1.00 50.62 98 PRO A CA 1
ATOM 783 C C . PRO A 1 98 ? 7.880 14.777 5.248 1.00 50.62 98 PRO A C 1
ATOM 785 O O . PRO A 1 98 ? 7.789 15.827 5.880 1.00 50.62 98 PRO A O 1
ATOM 788 N N . THR A 1 99 ? 7.068 13.752 5.517 1.00 43.19 99 THR A N 1
ATOM 789 C CA . THR A 1 99 ? 6.019 13.789 6.551 1.00 43.19 99 THR A CA 1
ATOM 790 C C . THR A 1 99 ? 6.531 13.554 7.971 1.00 43.19 99 THR A C 1
ATOM 792 O O . THR A 1 99 ? 5.762 13.683 8.920 1.00 43.19 99 THR A O 1
ATOM 795 N N . THR A 1 100 ? 7.810 13.227 8.153 1.00 39.59 100 THR A N 1
ATOM 796 C CA . THR A 1 100 ? 8.443 13.216 9.472 1.00 39.59 100 THR A CA 1
ATOM 797 C C . THR A 1 100 ? 9.368 14.422 9.589 1.00 39.59 100 THR A C 1
ATOM 799 O O . THR A 1 100 ? 10.258 14.623 8.768 1.00 39.59 100 THR A O 1
ATOM 802 N N . ASN A 1 101 ? 9.193 15.221 10.647 1.00 43.72 101 ASN A N 1
ATOM 803 C CA . ASN A 1 101 ? 10.046 16.368 11.008 1.00 43.72 101 ASN A CA 1
ATOM 804 C C . ASN A 1 101 ? 11.497 15.968 11.380 1.00 43.72 101 ASN A C 1
ATOM 806 O O . ASN A 1 101 ? 12.194 16.676 12.105 1.00 43.72 101 ASN A O 1
ATOM 810 N N . SER A 1 102 ? 11.968 14.815 10.913 1.00 42.62 102 SER A N 1
ATOM 811 C CA . SER A 1 102 ? 13.329 14.331 11.056 1.00 42.62 102 SER A CA 1
ATOM 812 C C . SER A 1 102 ? 14.181 14.886 9.915 1.00 42.62 102 SER A C 1
ATOM 814 O O . SER A 1 102 ? 14.083 14.408 8.794 1.00 42.62 102 SER A O 1
ATOM 816 N N . SER A 1 103 ? 14.997 15.891 10.237 1.00 42.81 103 SER A N 1
ATOM 817 C CA . SER A 1 103 ? 16.222 16.349 9.559 1.00 42.81 103 SER A CA 1
ATOM 818 C C . SER A 1 103 ? 16.280 16.273 8.007 1.00 42.81 103 SER A C 1
ATOM 820 O O . SER A 1 103 ? 16.309 15.177 7.453 1.00 42.81 103 SER A O 1
ATOM 822 N N . PRO A 1 104 ? 16.458 17.396 7.271 1.00 48.06 104 PRO A N 1
ATOM 823 C CA . PRO A 1 104 ? 16.440 17.466 5.793 1.00 48.06 104 PRO A CA 1
ATOM 824 C C . PRO A 1 104 ? 17.592 16.753 5.037 1.00 48.06 104 PRO A C 1
ATOM 826 O O . PRO A 1 104 ? 17.945 17.138 3.920 1.00 48.06 104 PRO A O 1
ATOM 829 N N . GLN A 1 105 ? 18.242 15.746 5.618 1.00 48.62 105 GLN A N 1
ATOM 830 C CA . GLN A 1 105 ? 19.571 15.291 5.212 1.00 48.62 105 GLN A CA 1
ATOM 831 C C . GLN A 1 105 ? 19.622 13.820 4.769 1.00 48.62 105 GLN A C 1
ATOM 833 O O . GLN A 1 105 ? 20.489 13.085 5.231 1.00 48.62 105 GLN A O 1
ATOM 838 N N . VAL A 1 106 ? 18.744 13.363 3.865 1.00 50.84 106 VAL A N 1
ATOM 839 C CA . VAL A 1 106 ? 18.845 11.977 3.338 1.00 50.84 106 VAL A CA 1
ATOM 840 C C . VAL A 1 106 ? 18.917 11.845 1.806 1.00 50.84 106 VAL A C 1
ATOM 842 O O . VAL A 1 106 ? 19.322 10.797 1.319 1.00 50.84 106 VAL A O 1
ATOM 845 N N . SER A 1 107 ? 18.732 12.894 0.995 1.00 55.41 107 SER A N 1
ATOM 846 C CA . SER A 1 107 ? 18.866 12.734 -0.475 1.00 55.41 107 SER A CA 1
ATOM 847 C C . SER A 1 107 ? 19.491 13.926 -1.207 1.00 55.41 107 SER A C 1
ATOM 849 O O . SER A 1 107 ? 19.038 14.366 -2.260 1.00 55.41 107 SER A O 1
ATOM 851 N N . ARG A 1 108 ? 20.610 14.450 -0.688 1.00 52.75 108 ARG A N 1
ATOM 852 C CA . ARG A 1 108 ? 21.376 15.514 -1.374 1.00 52.75 108 ARG A CA 1
ATOM 853 C C . ARG A 1 108 ? 22.317 15.003 -2.478 1.00 52.75 108 ARG A C 1
ATOM 855 O O . ARG A 1 108 ? 22.939 15.822 -3.152 1.00 52.75 108 ARG A O 1
ATOM 862 N N . ARG A 1 109 ? 22.448 13.682 -2.658 1.00 58.69 109 ARG A N 1
ATOM 863 C CA . ARG A 1 109 ? 23.227 13.088 -3.757 1.00 58.69 109 ARG A CA 1
ATOM 864 C C . ARG A 1 109 ? 22.375 13.045 -5.021 1.00 58.69 109 ARG A C 1
ATOM 866 O O . ARG A 1 109 ? 21.223 12.625 -4.980 1.00 58.69 109 ARG A O 1
ATOM 873 N N . GLU A 1 110 ? 22.948 13.492 -6.131 1.00 62.66 110 GLU A N 1
ATOM 874 C CA . GLU A 1 110 ? 22.312 13.379 -7.441 1.00 62.66 110 GLU A CA 1
ATOM 875 C C . GLU A 1 110 ? 22.090 11.906 -7.793 1.00 62.66 110 GLU A C 1
ATOM 877 O O . GLU A 1 110 ? 23.011 11.089 -7.678 1.00 62.66 110 GLU A O 1
ATOM 882 N N . ARG A 1 111 ? 20.873 11.569 -8.231 1.00 75.56 111 ARG A N 1
ATOM 883 C CA . ARG A 1 111 ? 20.575 10.246 -8.784 1.00 75.56 111 ARG A CA 1
ATOM 884 C C . ARG A 1 111 ? 20.791 10.290 -10.285 1.00 75.56 111 ARG A C 1
ATOM 886 O O . ARG A 1 111 ? 20.310 11.190 -10.972 1.00 75.56 111 ARG A O 1
ATOM 893 N N . HIS A 1 112 ? 21.529 9.310 -10.791 1.00 81.38 112 HIS A N 1
ATOM 894 C CA . HIS A 1 112 ? 21.930 9.259 -12.190 1.00 81.38 112 HIS A CA 1
ATOM 895 C C . HIS A 1 112 ? 21.519 7.927 -12.808 1.00 81.38 112 HIS A C 1
ATOM 897 O O . HIS A 1 112 ? 22.156 6.903 -12.576 1.00 81.38 112 HIS A O 1
ATOM 903 N N . ALA A 1 113 ? 20.496 7.961 -13.659 1.00 87.31 113 ALA A N 1
ATOM 904 C CA . ALA A 1 113 ? 20.121 6.851 -14.527 1.00 87.31 113 ALA A CA 1
ATOM 905 C C . ALA A 1 113 ? 21.011 6.844 -15.779 1.00 87.31 113 ALA A C 1
ATOM 907 O O . ALA A 1 113 ? 20.615 7.265 -16.867 1.00 87.31 113 ALA A O 1
ATOM 908 N N . LYS A 1 114 ? 22.276 6.437 -15.616 1.00 89.00 114 LYS A N 1
ATOM 909 C CA . LYS A 1 114 ? 23.273 6.500 -16.702 1.00 89.00 114 LYS A CA 1
ATOM 910 C C . LYS A 1 114 ? 22.959 5.528 -17.838 1.00 89.00 114 LYS A C 1
ATOM 912 O O . LYS A 1 114 ? 23.186 5.873 -19.000 1.00 89.00 114 LYS A O 1
ATOM 917 N N . THR A 1 115 ? 22.396 4.368 -17.512 1.00 93.69 115 THR A N 1
ATOM 918 C CA . THR A 1 115 ? 21.987 3.323 -18.457 1.00 93.69 115 THR A CA 1
ATOM 919 C C . THR A 1 115 ? 20.468 3.163 -18.470 1.00 93.69 115 THR A C 1
ATOM 921 O O . THR A 1 115 ? 19.780 3.580 -17.536 1.00 93.69 115 THR A O 1
ATOM 924 N N . LEU A 1 116 ? 19.944 2.554 -19.537 1.00 95.06 116 LEU A N 1
ATOM 925 C CA . LEU A 1 116 ? 18.524 2.214 -19.618 1.00 95.06 116 LEU A CA 1
ATOM 926 C C . LEU A 1 116 ? 18.132 1.181 -18.551 1.00 95.06 116 LEU A C 1
ATOM 928 O O . LEU A 1 116 ? 17.052 1.283 -17.989 1.00 95.06 116 LEU A O 1
ATOM 932 N N . GLU A 1 117 ? 19.033 0.266 -18.202 1.00 95.38 117 GLU A N 1
ATOM 933 C CA . GLU A 1 117 ? 18.864 -0.675 -17.090 1.00 95.38 117 GLU A CA 1
ATOM 934 C C . GLU A 1 117 ? 18.590 0.039 -15.756 1.00 95.38 117 GLU A C 1
ATOM 936 O O . GLU A 1 117 ? 17.583 -0.240 -15.109 1.00 95.38 117 GLU A O 1
ATOM 941 N N . ILE A 1 118 ? 19.408 1.039 -15.391 1.00 94.75 118 ILE A N 1
ATOM 942 C CA . ILE A 1 118 ? 19.180 1.838 -14.174 1.00 94.75 118 ILE A CA 1
ATOM 943 C C . ILE A 1 118 ? 17.847 2.594 -14.279 1.00 94.75 118 ILE A C 1
ATOM 945 O O . ILE A 1 118 ? 17.103 2.688 -13.311 1.00 94.75 118 ILE A O 1
ATOM 949 N N . ALA A 1 119 ? 17.497 3.101 -15.462 1.00 96.69 119 ALA A N 1
ATOM 950 C CA . ALA A 1 119 ? 16.204 3.747 -15.669 1.00 96.69 119 ALA A CA 1
ATOM 951 C C . ALA A 1 119 ? 15.016 2.781 -15.481 1.00 96.69 119 ALA A C 1
ATOM 953 O O . ALA A 1 119 ? 14.019 3.159 -14.866 1.00 96.69 119 ALA A O 1
ATOM 954 N N . GLN A 1 120 ? 15.116 1.535 -15.956 1.00 97.19 120 GLN A N 1
ATOM 955 C CA . GLN A 1 120 ? 14.094 0.507 -15.727 1.00 97.19 120 GLN A CA 1
ATOM 956 C C . GLN A 1 120 ? 13.931 0.204 -14.239 1.00 97.19 120 GLN A C 1
ATOM 958 O O . GLN A 1 120 ? 12.819 0.041 -13.738 1.00 97.19 120 GLN A O 1
ATOM 963 N N . GLU A 1 121 ? 15.055 0.160 -13.543 1.00 95.75 121 GLU A N 1
ATOM 964 C CA . GLU A 1 121 ? 15.159 -0.001 -12.107 1.00 95.75 121 GLU A CA 1
ATOM 965 C C . GLU A 1 121 ? 14.447 1.117 -11.320 1.00 95.75 121 GLU A C 1
ATOM 967 O O . GLU A 1 121 ? 13.754 0.825 -10.343 1.00 95.75 121 GLU A O 1
ATOM 972 N N . GLU A 1 122 ? 14.533 2.375 -11.758 1.00 95.62 122 GLU A N 1
ATOM 973 C CA . GLU A 1 122 ? 13.769 3.487 -11.163 1.00 95.62 122 GLU A CA 1
ATOM 974 C C . GLU A 1 122 ? 12.252 3.344 -11.394 1.00 95.62 122 GLU A C 1
ATOM 976 O O . GLU A 1 122 ? 11.444 3.634 -10.508 1.00 95.62 122 GLU A O 1
ATOM 981 N N . VAL A 1 123 ? 11.839 2.830 -12.558 1.00 97.19 123 VAL A N 1
ATOM 982 C CA . VAL A 1 123 ? 10.422 2.533 -12.836 1.00 97.19 123 VAL A CA 1
ATOM 983 C C . VAL A 1 123 ? 9.904 1.404 -11.933 1.00 97.19 123 VAL A C 1
ATOM 985 O O . VAL A 1 123 ? 8.777 1.490 -11.445 1.00 97.19 123 VAL A O 1
ATOM 988 N N . LEU A 1 124 ? 10.716 0.377 -11.640 1.00 97.25 124 LEU A N 1
ATOM 989 C CA . LEU A 1 124 ? 10.362 -0.662 -10.657 1.00 97.25 124 LEU A CA 1
ATOM 990 C C . LEU A 1 124 ? 10.177 -0.084 -9.254 1.00 97.25 124 LEU A C 1
ATOM 992 O O . LEU A 1 124 ? 9.249 -0.479 -8.552 1.00 97.25 124 LEU A O 1
ATOM 996 N N . THR A 1 125 ? 11.028 0.861 -8.852 1.00 96.00 125 THR A N 1
ATOM 997 C CA . THR A 1 125 ? 10.864 1.577 -7.581 1.00 96.00 125 THR A CA 1
ATOM 998 C C . THR A 1 125 ? 9.507 2.285 -7.542 1.00 96.00 125 THR A C 1
ATOM 1000 O O . THR A 1 125 ? 8.761 2.126 -6.579 1.00 96.00 125 THR A O 1
ATOM 1003 N N . CYS A 1 126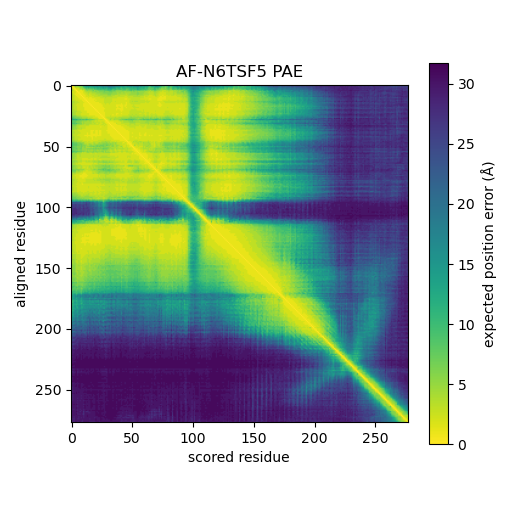 ? 9.119 2.970 -8.622 1.00 97.06 126 CYS A N 1
ATOM 1004 C CA . CYS A 1 126 ? 7.816 3.638 -8.715 1.00 97.06 126 CYS A CA 1
ATOM 1005 C C . CYS A 1 126 ? 6.633 2.657 -8.670 1.00 97.06 126 CYS A C 1
ATOM 1007 O O . CYS A 1 126 ? 5.651 2.918 -7.978 1.00 97.06 126 CYS A O 1
ATOM 1009 N N . LEU A 1 127 ? 6.735 1.499 -9.330 1.00 97.50 127 LEU A N 1
ATOM 1010 C CA . LEU A 1 127 ? 5.741 0.424 -9.211 1.00 97.50 127 LEU A CA 1
ATOM 1011 C C . LEU A 1 127 ? 5.610 -0.077 -7.762 1.00 97.50 127 LEU A C 1
ATOM 1013 O O . LEU A 1 127 ? 4.498 -0.337 -7.299 1.00 97.50 127 LEU A O 1
ATOM 1017 N N . GLY A 1 128 ? 6.728 -0.182 -7.038 1.00 96.75 128 GLY A N 1
ATOM 1018 C CA . GLY A 1 128 ? 6.746 -0.517 -5.613 1.00 96.75 128 GLY A CA 1
ATOM 1019 C C . GLY A 1 128 ? 6.029 0.515 -4.751 1.00 96.75 128 GLY A C 1
ATOM 1020 O O . GLY A 1 128 ? 5.226 0.129 -3.901 1.00 96.75 128 GLY A O 1
ATOM 1021 N N . ILE A 1 129 ? 6.232 1.808 -5.023 1.00 95.94 129 ILE A N 1
ATOM 1022 C CA . ILE A 1 129 ? 5.506 2.902 -4.357 1.00 95.94 129 ILE A CA 1
ATOM 1023 C C . ILE A 1 129 ? 3.997 2.773 -4.614 1.00 95.94 129 ILE A C 1
ATOM 1025 O O . ILE A 1 129 ? 3.222 2.745 -3.658 1.00 95.94 129 ILE A O 1
ATOM 1029 N N . CYS A 1 130 ? 3.568 2.605 -5.873 1.00 96.75 130 CYS A N 1
ATOM 1030 C CA . CYS A 1 130 ? 2.149 2.428 -6.212 1.00 96.75 130 CYS A CA 1
ATOM 1031 C C . CYS A 1 130 ? 1.521 1.239 -5.465 1.00 96.75 130 CYS A C 1
ATOM 1033 O O . CYS A 1 130 ? 0.423 1.352 -4.912 1.00 96.75 130 CYS A O 1
ATOM 1035 N N . MET A 1 131 ? 2.216 0.096 -5.430 1.00 96.56 131 MET A N 1
ATOM 1036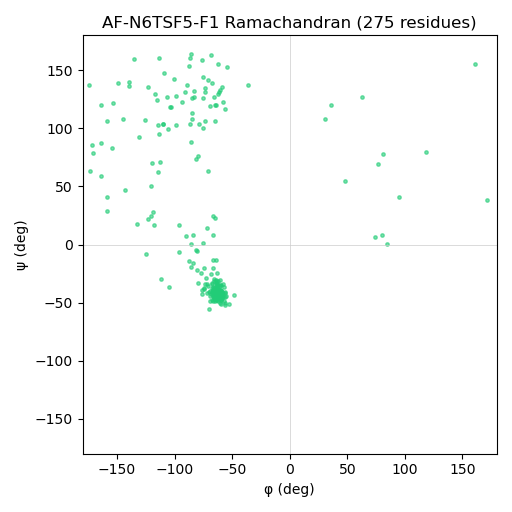 C CA . MET A 1 131 ? 1.731 -1.094 -4.729 1.00 96.56 131 MET A CA 1
ATOM 1037 C C . MET A 1 131 ? 1.647 -0.891 -3.225 1.00 96.56 131 MET A C 1
ATOM 1039 O O . MET A 1 131 ? 0.638 -1.261 -2.622 1.00 96.56 131 MET A O 1
ATOM 1043 N N . TYR A 1 132 ? 2.677 -0.299 -2.623 1.00 95.75 132 TYR A N 1
ATOM 1044 C CA . TYR A 1 132 ? 2.683 -0.003 -1.198 1.00 95.75 132 TYR A CA 1
ATOM 1045 C C . TYR A 1 132 ? 1.527 0.920 -0.826 1.00 95.75 132 TYR A C 1
ATOM 1047 O O . TYR A 1 132 ? 0.752 0.591 0.067 1.00 95.75 132 TYR A O 1
ATOM 1055 N N . GLU A 1 133 ? 1.353 2.038 -1.531 1.00 94.25 133 GLU A N 1
ATOM 1056 C CA . GLU A 1 133 ? 0.273 2.980 -1.240 1.00 94.25 133 GLU A CA 1
ATOM 1057 C C . GLU A 1 133 ? -1.102 2.327 -1.356 1.00 94.25 133 GLU A C 1
ATOM 1059 O O . GLU A 1 133 ? -1.980 2.574 -0.526 1.00 94.25 133 GLU A O 1
ATOM 1064 N N . ARG A 1 134 ? -1.310 1.486 -2.375 1.00 94.81 134 ARG A N 1
ATOM 1065 C CA . ARG A 1 134 ? -2.577 0.779 -2.564 1.00 94.81 134 ARG A CA 1
ATOM 1066 C C . ARG A 1 134 ? -2.841 -0.215 -1.438 1.00 94.81 134 ARG A C 1
ATOM 1068 O O . ARG A 1 134 ? -3.940 -0.224 -0.885 1.00 94.81 134 ARG A O 1
ATOM 1075 N N . LEU A 1 135 ? -1.847 -1.025 -1.076 1.00 94.44 135 LEU A N 1
ATOM 1076 C CA . LEU A 1 135 ? -1.964 -1.986 0.022 1.00 94.44 135 LEU A CA 1
ATOM 1077 C C . LEU A 1 135 ? -2.140 -1.290 1.370 1.00 94.44 135 LEU A C 1
ATOM 1079 O O . LEU A 1 135 ? -2.990 -1.705 2.151 1.00 94.44 135 LEU A O 1
ATOM 1083 N N . ASN A 1 136 ? -1.406 -0.207 1.622 1.00 93.88 136 ASN A N 1
ATOM 1084 C CA . ASN A 1 136 ? -1.513 0.569 2.851 1.00 93.88 136 ASN A CA 1
ATOM 1085 C C . ASN A 1 136 ? -2.900 1.213 2.985 1.00 93.88 136 ASN A C 1
ATOM 1087 O O . ASN A 1 136 ? -3.510 1.139 4.046 1.00 93.88 136 ASN A O 1
ATOM 1091 N N . ARG A 1 137 ? -3.460 1.770 1.901 1.00 94.50 137 ARG A N 1
ATOM 1092 C CA . ARG A 1 137 ? -4.842 2.287 1.898 1.00 94.50 137 ARG A CA 1
ATOM 1093 C C . ARG A 1 137 ? -5.862 1.201 2.239 1.00 94.50 137 ARG A C 1
ATOM 1095 O O . ARG A 1 137 ? -6.763 1.447 3.037 1.00 94.50 137 ARG A O 1
ATOM 1102 N N . LEU A 1 138 ? -5.725 0.008 1.657 1.00 93.94 138 LEU A N 1
ATOM 1103 C CA . LEU A 1 138 ? -6.602 -1.126 1.966 1.00 93.94 138 LEU A CA 1
ATOM 1104 C C . LEU A 1 138 ? -6.450 -1.579 3.418 1.00 93.94 138 LEU A C 1
ATOM 1106 O O . LEU A 1 138 ? -7.450 -1.771 4.101 1.00 93.94 138 LEU A O 1
ATOM 1110 N N . TYR A 1 139 ? -5.214 -1.700 3.895 1.00 93.88 139 TYR A N 1
ATOM 1111 C CA . TYR A 1 139 ? -4.911 -2.048 5.278 1.00 93.88 139 TYR A CA 1
ATOM 1112 C C . TYR A 1 139 ? -5.552 -1.062 6.259 1.00 93.88 139 TYR A C 1
ATOM 1114 O O . TYR A 1 139 ? -6.245 -1.489 7.178 1.00 93.88 139 TYR A O 1
ATOM 1122 N N . MET A 1 140 ? -5.392 0.246 6.038 1.00 95.12 140 MET A N 1
ATOM 1123 C CA . MET A 1 140 ? -5.969 1.266 6.917 1.00 95.12 140 MET A CA 1
ATOM 1124 C C . MET A 1 140 ? -7.498 1.214 6.933 1.00 95.12 140 MET A C 1
ATOM 1126 O O . MET A 1 140 ? -8.073 1.244 8.016 1.00 95.12 140 MET A O 1
ATOM 1130 N N . ARG A 1 141 ? -8.149 1.041 5.772 1.00 95.81 141 ARG A N 1
ATOM 1131 C CA . ARG A 1 141 ? -9.612 0.869 5.703 1.00 95.81 141 ARG A CA 1
ATOM 1132 C C . ARG A 1 141 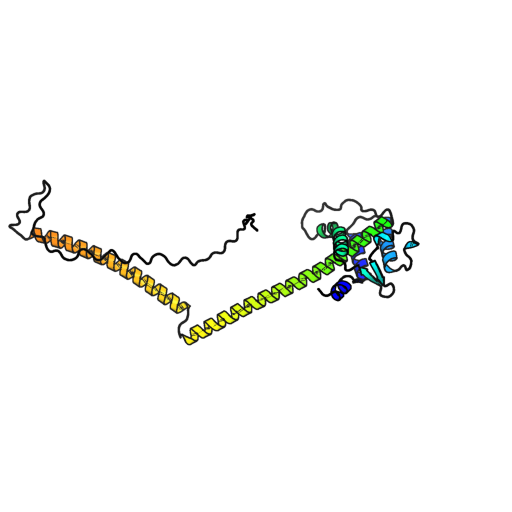? -10.083 -0.358 6.474 1.00 95.81 141 ARG A C 1
ATOM 1134 O O . ARG A 1 141 ? -11.003 -0.257 7.269 1.00 95.81 141 ARG A O 1
ATOM 1141 N N . VAL A 1 142 ? -9.431 -1.506 6.287 1.00 94.50 142 VAL A N 1
ATOM 1142 C CA . VAL A 1 142 ? -9.790 -2.730 7.023 1.00 94.50 142 VAL A CA 1
ATOM 1143 C C . VAL A 1 142 ? -9.654 -2.515 8.531 1.00 94.50 142 VAL A C 1
ATOM 1145 O O . VAL A 1 142 ? -10.547 -2.892 9.282 1.00 94.50 142 VAL A O 1
ATOM 1148 N N . ARG A 1 143 ? -8.586 -1.848 8.986 1.00 96.62 143 ARG A N 1
ATOM 1149 C CA . ARG A 1 143 ? -8.404 -1.554 10.415 1.00 96.62 143 ARG A CA 1
ATOM 1150 C C . ARG A 1 143 ? -9.415 -0.560 10.970 1.00 96.62 143 ARG A C 1
ATOM 1152 O O . ARG A 1 143 ? -9.756 -0.650 12.145 1.00 96.62 143 ARG A O 1
ATOM 1159 N N . GLU A 1 144 ? -9.852 0.402 10.169 1.00 96.44 144 GLU A N 1
ATOM 1160 C CA . GLU A 1 144 ? -10.895 1.353 10.552 1.00 96.44 144 GLU A CA 1
ATOM 1161 C C . GLU A 1 144 ? -12.242 0.647 10.750 1.00 96.44 144 GLU A C 1
ATOM 1163 O O . GLU A 1 144 ? -12.879 0.822 11.789 1.00 96.44 144 GLU A O 1
ATOM 1168 N N . GLU A 1 145 ? -12.620 -0.232 9.823 1.00 96.00 145 GLU A N 1
ATOM 1169 C CA . GLU A 1 145 ? -13.831 -1.054 9.927 1.00 96.00 145 GLU A CA 1
ATOM 1170 C C . GLU A 1 145 ? -13.777 -2.006 11.135 1.00 96.00 145 GLU A C 1
ATOM 1172 O O . GLU A 1 145 ? -14.727 -2.088 11.914 1.00 96.00 145 GLU A O 1
ATOM 1177 N N . GLU A 1 146 ? -12.645 -2.681 11.364 1.00 96.81 146 GLU A N 1
ATOM 1178 C CA . GLU A 1 146 ? -12.453 -3.547 12.538 1.00 96.81 146 GLU A CA 1
ATOM 1179 C C . GLU A 1 146 ? -12.624 -2.781 13.857 1.00 96.81 146 GLU A C 1
ATOM 1181 O O . GLU A 1 146 ? -13.328 -3.243 14.759 1.00 96.81 146 GLU A O 1
ATOM 1186 N N . ARG A 1 147 ? -12.020 -1.590 13.970 1.00 96.50 147 ARG A N 1
ATOM 1187 C CA . ARG A 1 147 ? -12.169 -0.721 15.151 1.00 96.50 147 ARG A CA 1
ATOM 1188 C C . ARG A 1 147 ? -13.609 -0.258 15.332 1.00 96.50 147 ARG A C 1
ATOM 1190 O O . ARG A 1 147 ? -14.102 -0.220 16.456 1.00 96.50 147 ARG A O 1
ATOM 1197 N N . THR A 1 148 ? -14.284 0.068 14.237 1.00 97.75 148 THR A N 1
ATOM 1198 C CA . THR A 1 148 ? -15.681 0.508 14.245 1.00 97.75 148 THR A CA 1
ATOM 1199 C C . THR A 1 148 ? -16.599 -0.603 14.757 1.00 97.75 148 THR A C 1
ATOM 1201 O O . THR A 1 148 ? -17.421 -0.363 15.639 1.00 97.75 148 THR A O 1
ATOM 1204 N N . CYS A 1 149 ? -16.397 -1.845 14.308 1.00 97.12 149 CYS A N 1
ATOM 1205 C CA . CYS A 1 149 ? -17.108 -3.017 14.825 1.00 97.12 149 CYS A CA 1
ATOM 1206 C C . CYS A 1 149 ? -16.876 -3.238 16.328 1.00 97.12 149 CYS A C 1
ATOM 1208 O O . CYS A 1 149 ? -17.827 -3.505 17.065 1.00 97.12 149 CYS A O 1
ATOM 1210 N N . GLN A 1 150 ? -15.634 -3.102 16.801 1.00 97.31 150 GLN A N 1
ATOM 1211 C CA . GLN A 1 150 ? -15.311 -3.220 18.230 1.00 97.31 150 GLN A CA 1
ATOM 1212 C C . GLN A 1 150 ? -16.004 -2.137 19.062 1.00 97.31 150 GLN A C 1
ATOM 1214 O O . GLN A 1 150 ? -16.579 -2.436 20.109 1.00 97.31 150 GLN A O 1
ATOM 1219 N N . LEU A 1 151 ? -16.005 -0.894 18.574 1.00 98.25 151 LEU A N 1
ATOM 1220 C CA . LEU A 1 151 ? -16.697 0.216 19.223 1.00 98.25 151 LEU A CA 1
ATOM 1221 C C . LEU A 1 151 ? -18.209 -0.032 19.287 1.00 98.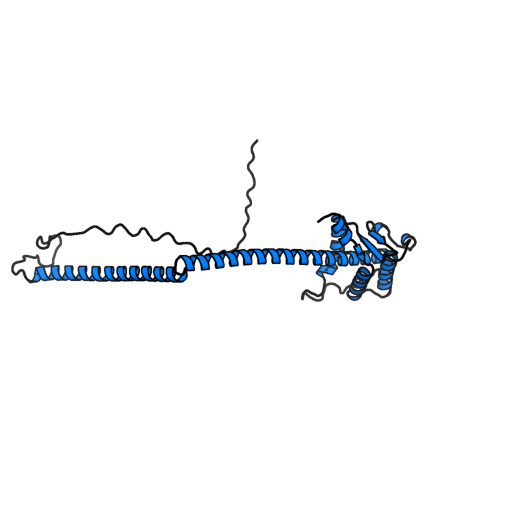25 151 LEU A C 1
ATOM 1223 O O . LEU A 1 151 ? -18.804 0.127 20.350 1.00 98.25 151 LEU A O 1
ATOM 1227 N N . PHE A 1 152 ? -18.826 -0.474 18.186 1.00 98.31 152 PHE A N 1
ATOM 1228 C CA . PHE A 1 152 ? -20.248 -0.817 18.169 1.00 98.31 152 PHE A CA 1
ATOM 1229 C C . PHE A 1 152 ? -20.588 -1.924 19.165 1.00 98.31 152 PHE A C 1
ATOM 1231 O O . PHE A 1 152 ? -21.574 -1.799 19.889 1.00 98.31 152 PHE A O 1
ATOM 1238 N N . ALA A 1 153 ? -19.769 -2.975 19.251 1.00 98.12 153 ALA A N 1
ATOM 1239 C CA . ALA A 1 153 ? -19.973 -4.049 20.218 1.00 98.12 153 ALA A CA 1
ATOM 1240 C C . ALA A 1 153 ? -19.893 -3.536 21.667 1.00 98.12 153 ALA A C 1
ATOM 1242 O O . ALA A 1 153 ? -20.777 -3.831 22.472 1.00 98.12 153 ALA A O 1
ATOM 1243 N N . ALA A 1 154 ? -18.887 -2.719 21.990 1.00 98.12 154 ALA A N 1
ATOM 1244 C CA . ALA A 1 154 ? -18.730 -2.138 23.322 1.00 98.12 154 ALA A CA 1
ATOM 1245 C C . ALA A 1 154 ? -19.911 -1.229 23.698 1.00 98.12 154 ALA A C 1
ATOM 1247 O O . ALA A 1 154 ? -20.473 -1.351 24.788 1.00 98.12 154 ALA A O 1
ATOM 1248 N N . VAL A 1 155 ? -20.338 -0.357 22.779 1.00 98.50 155 VAL A N 1
ATOM 1249 C CA . VAL A 1 155 ? -21.489 0.533 22.987 1.00 98.50 155 VAL A CA 1
ATOM 1250 C C . VAL A 1 155 ? -22.786 -0.263 23.123 1.00 98.50 155 VAL A C 1
ATOM 1252 O O . VAL A 1 155 ? -23.607 0.073 23.976 1.00 98.50 155 VAL A O 1
ATOM 1255 N N . ALA A 1 156 ? -22.975 -1.331 22.345 1.00 98.44 156 ALA A N 1
ATOM 1256 C CA . ALA A 1 156 ? -24.147 -2.196 22.454 1.00 98.44 156 ALA A CA 1
ATOM 1257 C C . ALA A 1 156 ? -24.220 -2.875 23.828 1.00 98.44 156 ALA A C 1
ATOM 1259 O O . ALA A 1 156 ? -25.251 -2.785 24.494 1.00 98.44 156 ALA A O 1
ATOM 1260 N N . VAL A 1 157 ? -23.122 -3.480 24.295 1.00 98.38 157 VAL A N 1
ATOM 1261 C CA . VAL A 1 157 ? -23.056 -4.107 25.627 1.00 98.38 157 VAL A CA 1
ATOM 1262 C C . VAL A 1 157 ? -23.294 -3.075 26.727 1.00 98.38 157 VAL A C 1
ATOM 1264 O O . VAL A 1 157 ? -24.116 -3.310 27.609 1.00 98.38 157 VAL A O 1
ATOM 1267 N N . HIS A 1 158 ? -22.647 -1.909 26.652 1.00 98.25 158 HIS A N 1
ATOM 1268 C CA . HIS A 1 158 ? -22.848 -0.837 27.628 1.00 98.25 158 HIS A CA 1
ATOM 1269 C C . HIS A 1 158 ? -24.303 -0.342 27.645 1.00 98.25 158 HIS A C 1
ATOM 1271 O O . HIS A 1 158 ? -24.882 -0.136 28.709 1.00 98.25 158 HIS A O 1
ATOM 1277 N N . THR A 1 159 ? -24.927 -0.186 26.479 1.00 98.38 159 THR A N 1
ATOM 1278 C CA . THR A 1 159 ? -26.324 0.261 26.375 1.00 98.38 159 THR A CA 1
ATOM 1279 C C . THR A 1 159 ? -27.285 -0.785 26.936 1.00 98.38 159 THR A C 1
ATOM 1281 O O . THR A 1 159 ? -28.192 -0.436 27.691 1.00 98.38 159 THR A O 1
ATOM 1284 N N . LEU A 1 160 ? -27.064 -2.070 26.634 1.00 98.06 160 LEU A N 1
ATOM 1285 C CA . LEU A 1 160 ? -27.845 -3.168 27.205 1.00 98.06 160 LEU A CA 1
ATOM 1286 C C . LEU A 1 160 ? -27.698 -3.217 28.727 1.00 98.06 160 LEU A C 1
ATOM 1288 O O . LEU A 1 160 ? -28.711 -3.277 29.422 1.00 98.06 160 LEU A O 1
ATOM 1292 N N . HIS A 1 161 ? -26.473 -3.098 29.243 1.00 97.31 161 HIS A N 1
ATOM 1293 C CA . HIS A 1 161 ? -26.200 -3.027 30.677 1.00 97.31 161 HIS A CA 1
ATOM 1294 C C . HIS A 1 161 ? -26.972 -1.886 31.345 1.00 97.31 161 HIS A C 1
ATOM 1296 O O . HIS A 1 161 ? -27.735 -2.123 32.276 1.00 97.31 161 HIS A O 1
ATOM 1302 N N . ARG A 1 162 ? -26.871 -0.664 30.811 1.00 96.38 162 ARG A N 1
ATOM 1303 C CA . ARG A 1 162 ? -27.592 0.508 31.335 1.00 96.38 162 ARG A CA 1
ATOM 1304 C C . ARG A 1 162 ? -29.107 0.341 31.281 1.00 96.38 162 ARG A C 1
ATOM 1306 O O . ARG A 1 162 ? -29.809 0.739 32.211 1.00 96.38 162 ARG A O 1
ATOM 1313 N N . SER A 1 163 ? -29.621 -0.253 30.204 1.00 96.31 163 SER A N 1
ATOM 1314 C CA . SER A 1 163 ? -31.052 -0.533 30.077 1.00 96.31 163 SER A CA 1
ATOM 1315 C C . SER A 1 163 ? -31.521 -1.542 31.127 1.00 96.31 163 SER A C 1
ATOM 1317 O O . SER A 1 163 ? -32.559 -1.335 31.753 1.00 96.31 163 SER A O 1
ATOM 1319 N N . PHE A 1 164 ? -30.721 -2.581 31.378 1.00 96.44 164 PHE A N 1
ATOM 1320 C CA . PHE A 1 164 ? -30.990 -3.590 32.391 1.00 96.44 164 PHE A CA 1
ATOM 1321 C C . PHE A 1 164 ? -30.953 -2.988 33.797 1.00 96.44 164 PHE A C 1
ATOM 1323 O O . PHE A 1 164 ? -31.917 -3.162 34.537 1.00 96.44 164 PHE A O 1
ATOM 1330 N N . GLU A 1 165 ? -29.915 -2.217 34.136 1.00 94.31 165 GLU A N 1
ATOM 1331 C CA . GLU A 1 165 ? -29.822 -1.487 35.409 1.00 94.31 165 GLU A CA 1
ATOM 1332 C C . GLU A 1 165 ? -31.067 -0.625 35.642 1.00 94.31 165 GLU A C 1
ATOM 1334 O O . GLU A 1 165 ? -31.741 -0.774 36.657 1.00 94.31 165 GLU A O 1
ATOM 1339 N N . THR A 1 166 ? -31.450 0.189 34.654 1.00 94.12 166 THR A N 1
ATOM 1340 C CA . THR A 1 166 ? -32.619 1.078 34.758 1.00 94.12 166 THR A CA 1
ATOM 1341 C C . THR A 1 166 ? -33.918 0.298 34.995 1.00 94.12 166 THR A C 1
ATOM 1343 O O . THR A 1 166 ? -34.794 0.741 35.739 1.00 94.12 166 THR A O 1
ATOM 1346 N N . VAL A 1 167 ? -34.087 -0.860 34.348 1.00 95.38 167 VAL A N 1
ATOM 1347 C CA . VAL A 1 167 ? -35.264 -1.721 34.549 1.00 95.38 167 VAL A CA 1
ATOM 1348 C C . VAL A 1 167 ? -35.239 -2.369 35.933 1.00 95.38 167 VAL A C 1
ATOM 1350 O O . VAL A 1 167 ? -36.275 -2.424 36.595 1.00 95.38 167 VAL A O 1
ATOM 1353 N N . VAL A 1 168 ? -34.074 -2.822 36.395 1.00 94.25 168 VAL A N 1
ATOM 1354 C CA . VAL A 1 168 ? -33.899 -3.422 37.723 1.00 94.25 168 VAL A CA 1
ATOM 1355 C C . VAL A 1 168 ? -34.187 -2.413 38.832 1.00 94.25 168 VAL A C 1
ATOM 1357 O O . VAL A 1 168 ? -34.917 -2.745 39.763 1.00 94.25 168 VAL A O 1
ATOM 1360 N N . GLU A 1 169 ? -33.676 -1.187 38.731 1.00 94.00 169 GLU A N 1
ATOM 1361 C CA . GLU A 1 169 ? -33.956 -0.116 39.696 1.00 94.00 169 GLU A CA 1
ATOM 1362 C C . GLU A 1 169 ? -35.454 0.197 39.760 1.00 94.00 169 GLU A C 1
ATOM 1364 O O . GLU A 1 169 ? -36.036 0.237 40.844 1.00 94.00 169 GLU A O 1
ATOM 1369 N N . LYS A 1 170 ? -36.118 0.312 38.601 1.00 91.81 170 LYS A N 1
ATOM 1370 C CA . LYS A 1 170 ? -37.576 0.510 38.538 1.00 91.81 170 LYS A CA 1
ATOM 1371 C C . LYS A 1 170 ? -38.354 -0.638 39.175 1.00 91.81 170 LYS A C 1
ATOM 1373 O O . LYS A 1 170 ? -39.343 -0.388 39.854 1.00 91.81 170 LYS A O 1
ATOM 1378 N N . ALA A 1 171 ? -37.928 -1.882 38.958 1.00 91.94 171 ALA A N 1
ATOM 1379 C CA . ALA A 1 171 ? -38.587 -3.056 39.525 1.00 91.94 171 ALA A CA 1
ATOM 1380 C C . ALA A 1 171 ? -38.383 -3.174 41.044 1.00 91.94 171 ALA A C 1
ATOM 1382 O O . ALA A 1 171 ? -39.289 -3.605 41.752 1.00 91.94 171 ALA A O 1
ATOM 1383 N N . ARG A 1 172 ? -37.204 -2.791 41.550 1.00 90.12 172 ARG A N 1
ATOM 1384 C CA . ARG A 1 172 ? -36.897 -2.776 42.990 1.00 90.12 172 ARG A CA 1
ATOM 1385 C C . ARG A 1 172 ? -37.530 -1.587 43.713 1.00 90.12 172 ARG A C 1
ATOM 1387 O O . ARG A 1 172 ? -37.746 -1.672 44.916 1.00 90.12 172 ARG A O 1
ATOM 1394 N N . GLY A 1 173 ? -37.816 -0.500 42.995 1.00 90.50 173 GLY A N 1
ATOM 1395 C CA . GLY A 1 173 ? -38.347 0.743 43.560 1.00 90.50 173 GLY A CA 1
ATOM 1396 C C . GLY A 1 173 ? -37.312 1.567 44.332 1.00 90.50 173 GLY A C 1
ATOM 1397 O O . GLY A 1 173 ? -37.679 2.562 44.946 1.00 90.50 173 GLY A O 1
ATOM 1398 N N . VAL A 1 174 ? -36.044 1.156 44.295 1.00 86.06 174 VAL A N 1
ATOM 1399 C CA . VAL A 1 174 ? -34.893 1.833 44.902 1.00 86.06 174 VAL A CA 1
ATOM 1400 C C . VAL A 1 174 ? -33.716 1.752 43.938 1.00 86.06 174 VAL A C 1
ATOM 1402 O O . VAL A 1 174 ? -33.466 0.710 43.321 1.00 86.06 174 VAL A O 1
ATOM 1405 N N . SER A 1 175 ? -33.010 2.865 43.787 1.00 90.62 175 SER A N 1
ATOM 1406 C CA . SER A 1 175 ? -31.824 2.968 42.940 1.00 90.62 175 SER A CA 1
ATOM 1407 C C . SER A 1 175 ? -30.602 2.327 43.596 1.00 90.62 175 SER A C 1
ATOM 1409 O O . SER A 1 175 ? -30.511 2.185 44.820 1.00 90.62 175 SER A O 1
ATOM 1411 N N . GLN A 1 176 ? -29.608 1.968 42.785 1.00 85.94 176 GLN A N 1
ATOM 1412 C CA . GLN A 1 176 ? -28.344 1.440 43.297 1.00 85.94 176 GLN A CA 1
ATOM 1413 C C . GLN A 1 176 ? -27.584 2.484 44.130 1.00 85.94 176 GLN A C 1
ATOM 1415 O O . GLN A 1 176 ? -26.909 2.136 45.098 1.00 85.94 176 GLN A O 1
ATOM 1420 N N . LEU A 1 177 ? -27.740 3.766 43.792 1.00 87.25 177 LEU A N 1
ATOM 1421 C CA . LEU A 1 177 ? -27.171 4.877 44.549 1.00 87.25 177 LEU A CA 1
ATOM 1422 C C . LEU A 1 177 ? -27.811 5.015 45.940 1.00 87.25 177 LEU A C 1
ATOM 1424 O O . LEU A 1 177 ? -27.102 5.237 46.919 1.00 87.25 177 LEU A O 1
ATOM 1428 N N . GLU A 1 178 ? -29.130 4.855 46.049 1.00 88.06 178 GLU A N 1
ATOM 1429 C CA . GLU A 1 178 ? -29.829 4.880 47.342 1.00 88.06 178 GLU A CA 1
ATOM 1430 C C . GLU A 1 178 ? -29.384 3.728 48.248 1.00 88.06 178 GLU A C 1
ATOM 1432 O O . GLU A 1 178 ? -29.079 3.962 49.416 1.00 88.06 178 GLU A O 1
ATOM 1437 N N . LEU A 1 179 ? -29.236 2.514 47.702 1.00 89.25 179 LEU A N 1
ATOM 1438 C CA . LEU A 1 179 ? -28.710 1.366 48.453 1.00 89.25 179 LEU A CA 1
ATOM 1439 C C . LEU A 1 179 ? -27.301 1.633 49.007 1.00 89.25 179 LEU A C 1
ATOM 1441 O O . LEU A 1 179 ? -27.016 1.299 50.159 1.00 89.25 179 LEU A O 1
ATOM 1445 N N . LEU A 1 180 ? -26.437 2.281 48.218 1.00 90.31 180 LEU A N 1
ATOM 1446 C CA . LEU A 1 180 ? -25.103 2.693 48.664 1.00 90.31 180 LEU A CA 1
ATOM 1447 C C . LEU A 1 180 ? -25.171 3.732 49.792 1.00 90.31 180 LEU A C 1
ATOM 1449 O O . LEU A 1 180 ? -24.439 3.622 50.776 1.00 90.31 180 LEU A O 1
ATOM 1453 N N . TYR A 1 181 ? -26.058 4.727 49.696 1.00 92.50 181 TYR A N 1
ATOM 1454 C CA . TYR A 1 181 ? -26.243 5.709 50.771 1.00 92.50 181 TYR A CA 1
ATOM 1455 C C . TYR A 1 181 ? -26.742 5.068 52.069 1.00 92.50 181 TYR A C 1
ATOM 1457 O O . TYR A 1 181 ? -26.248 5.406 53.149 1.00 92.50 181 TYR A O 1
ATOM 1465 N N . GLU A 1 182 ? -27.683 4.127 51.987 1.00 91.75 182 GLU A N 1
ATOM 1466 C CA . GLU A 1 182 ? -28.165 3.374 53.148 1.00 91.75 182 GLU A CA 1
ATOM 1467 C C . GLU A 1 182 ? -27.057 2.533 53.790 1.00 91.75 182 GLU A C 1
ATOM 1469 O O . GLU A 1 182 ? -26.995 2.398 55.015 1.00 91.75 182 GLU A O 1
ATOM 1474 N N . GLU A 1 183 ? -26.161 1.964 52.987 1.00 93.31 183 GLU A N 1
ATOM 1475 C CA . GLU A 1 183 ? -24.998 1.227 53.476 1.00 93.31 183 GLU A CA 1
ATOM 1476 C C . GLU A 1 183 ? -24.002 2.140 54.201 1.00 93.31 183 GLU A C 1
ATOM 1478 O O . GLU A 1 183 ? -23.666 1.865 55.357 1.00 93.31 183 GLU A O 1
ATOM 1483 N N . PHE A 1 184 ? -23.634 3.283 53.611 1.00 93.75 184 PHE A N 1
ATOM 1484 C CA . PHE A 1 184 ? -22.787 4.281 54.276 1.00 93.75 184 PHE A CA 1
ATOM 1485 C C . PHE A 1 184 ? -23.400 4.791 55.585 1.00 93.75 184 PHE A C 1
ATOM 1487 O O . PHE A 1 184 ? -22.706 4.926 56.597 1.00 93.75 184 PHE A O 1
ATOM 1494 N N . ALA A 1 185 ? -24.711 5.045 55.601 1.00 93.81 185 ALA A N 1
ATOM 1495 C CA . ALA A 1 185 ? -25.413 5.495 56.797 1.00 93.81 185 ALA A CA 1
ATOM 1496 C C . ALA A 1 185 ? -25.386 4.433 57.908 1.00 93.81 185 ALA A C 1
ATOM 1498 O O . ALA A 1 185 ? -25.142 4.763 59.073 1.00 93.81 185 ALA A O 1
ATOM 1499 N N . ARG A 1 186 ? -25.595 3.153 57.566 1.00 93.94 186 ARG A N 1
ATOM 1500 C CA . ARG A 1 186 ? -25.488 2.036 58.521 1.00 93.94 186 ARG A CA 1
ATOM 1501 C C . ARG A 1 186 ? -24.072 1.899 59.070 1.00 93.94 186 ARG A C 1
ATOM 1503 O O . ARG A 1 186 ? -23.911 1.707 60.278 1.00 93.94 186 ARG A O 1
ATOM 1510 N N . GLU A 1 187 ? -23.058 2.041 58.221 1.00 93.56 187 GLU A N 1
ATOM 1511 C CA . GLU A 1 187 ? -21.657 1.970 58.636 1.00 93.56 187 GLU A CA 1
ATOM 1512 C C . GLU A 1 187 ? -21.294 3.105 59.607 1.00 93.56 187 GLU A C 1
ATOM 1514 O O . GLU A 1 187 ? -20.688 2.860 60.656 1.00 93.56 187 GLU A O 1
ATOM 1519 N N . GLU A 1 188 ? -21.719 4.342 59.329 1.00 93.06 188 GLU A N 1
ATOM 1520 C CA . GLU A 1 188 ? -21.479 5.459 60.248 1.00 93.06 188 GLU A CA 1
ATOM 1521 C C . GLU A 1 188 ? -22.244 5.322 61.564 1.00 93.06 188 GLU A C 1
ATOM 1523 O O . GLU A 1 188 ? -21.683 5.548 62.641 1.00 93.06 188 GLU A O 1
ATOM 1528 N N . GLN A 1 189 ? -23.495 4.858 61.531 1.00 92.38 189 GLN A N 1
ATOM 1529 C CA . GLN A 1 189 ? -24.234 4.567 62.760 1.00 92.38 189 GLN A CA 1
ATOM 1530 C C . GLN A 1 189 ? -23.537 3.492 63.604 1.00 92.38 189 GLN A C 1
ATOM 1532 O O . GLN A 1 189 ? -23.478 3.619 64.829 1.00 92.38 189 GLN A O 1
ATOM 1537 N N . ALA A 1 190 ? -22.975 2.451 62.984 1.00 93.12 190 ALA A N 1
ATOM 1538 C CA . ALA A 1 190 ? -22.215 1.421 63.690 1.00 93.12 190 ALA A CA 1
ATOM 1539 C C . ALA A 1 190 ? -20.935 1.992 64.324 1.00 93.12 190 ALA A C 1
ATOM 1541 O O . ALA A 1 190 ? -20.659 1.745 65.505 1.00 93.12 190 ALA A O 1
ATOM 1542 N N . LYS A 1 191 ? -20.189 2.829 63.591 1.00 92.56 191 LYS A N 1
ATOM 1543 C CA . LYS A 1 191 ? -19.005 3.536 64.112 1.00 92.56 191 LYS A CA 1
ATOM 1544 C C . LYS A 1 191 ? -19.365 4.441 65.286 1.00 92.56 191 LYS A C 1
ATOM 1546 O O . LYS A 1 191 ? -18.639 4.463 66.286 1.00 92.56 191 LYS A O 1
ATOM 1551 N N . GLN A 1 192 ? -20.481 5.158 65.198 1.00 89.81 192 GLN A N 1
ATOM 1552 C CA . GLN A 1 192 ? -20.949 6.045 66.255 1.00 89.81 192 GLN A CA 1
ATOM 1553 C C . GLN A 1 192 ? -21.377 5.266 67.503 1.00 89.81 192 GLN A C 1
ATOM 1555 O O . GLN A 1 192 ? -20.880 5.558 68.593 1.00 89.81 192 GLN A O 1
ATOM 1560 N N . LYS A 1 193 ? -22.185 4.209 67.350 1.00 89.56 193 LYS A N 1
ATOM 1561 C CA . LYS A 1 193 ? -22.573 3.308 68.451 1.00 89.56 193 LYS A CA 1
ATOM 1562 C C . LYS A 1 193 ? -21.352 2.700 69.139 1.00 89.56 193 LYS A C 1
ATOM 1564 O O . LYS A 1 193 ? -21.286 2.666 70.364 1.00 89.56 193 LYS A O 1
ATOM 1569 N N . HIS A 1 194 ? -20.337 2.295 68.379 1.00 90.88 194 HIS A N 1
ATOM 1570 C CA . HIS A 1 194 ? -19.090 1.772 68.937 1.00 90.88 194 HIS A CA 1
ATOM 1571 C C . HIS A 1 194 ? -18.286 2.838 69.709 1.00 90.88 194 HIS A C 1
ATOM 1573 O O . HIS A 1 194 ? -17.770 2.568 70.799 1.00 90.88 194 HIS A O 1
ATOM 1579 N N . LYS A 1 195 ? -18.206 4.078 69.203 1.00 90.88 195 LYS A N 1
ATOM 1580 C CA . LYS A 1 195 ? -17.590 5.209 69.928 1.00 90.88 195 LYS A CA 1
ATOM 1581 C C . LYS A 1 195 ? -18.348 5.520 71.222 1.00 90.88 195 LYS A C 1
ATOM 1583 O O . LYS A 1 195 ? -17.722 5.760 72.257 1.00 90.88 195 LYS A O 1
ATOM 1588 N N . GLU A 1 196 ? -19.675 5.507 71.184 1.00 89.00 196 GLU A N 1
ATOM 1589 C CA . GLU A 1 196 ? -20.542 5.759 72.339 1.00 89.00 196 GLU A CA 1
ATOM 1590 C C . GLU A 1 196 ? -20.453 4.642 73.381 1.00 89.00 196 GLU A C 1
ATOM 1592 O O . GLU A 1 196 ? -20.272 4.938 74.564 1.00 89.00 196 GLU A O 1
ATOM 1597 N N . ALA A 1 197 ? -20.436 3.377 72.958 1.00 86.75 197 ALA A N 1
ATOM 1598 C CA . ALA A 1 197 ? -20.206 2.221 73.824 1.00 86.75 197 ALA A CA 1
ATOM 1599 C C . ALA A 1 197 ? -18.825 2.277 74.502 1.00 86.75 197 ALA A C 1
ATOM 1601 O O . ALA A 1 197 ? -18.697 2.042 75.706 1.00 86.75 197 ALA A O 1
ATOM 1602 N N . LYS A 1 198 ? -17.774 2.688 73.776 1.00 88.50 198 LYS A N 1
ATOM 1603 C CA . LYS A 1 198 ? -1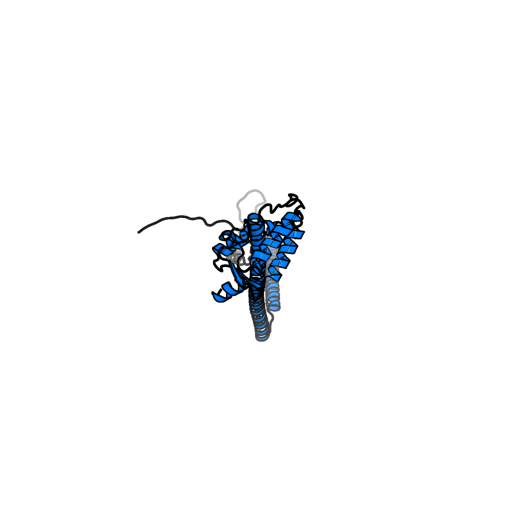6.446 2.930 74.369 1.00 88.50 198 LYS A CA 1
ATOM 1604 C C . LYS A 1 198 ? -16.475 4.052 75.413 1.00 88.50 198 LYS A C 1
ATOM 1606 O O . LYS A 1 198 ? -15.854 3.921 76.472 1.00 88.50 198 LYS A O 1
ATOM 1611 N N . LYS A 1 199 ? -17.191 5.153 75.152 1.00 86.69 199 LYS A N 1
ATOM 1612 C CA . LYS A 1 199 ? -17.341 6.275 76.100 1.00 86.69 199 LYS A CA 1
ATOM 1613 C C . LYS A 1 199 ? -18.137 5.869 77.346 1.00 86.69 199 LYS A C 1
ATOM 1615 O O . LYS A 1 199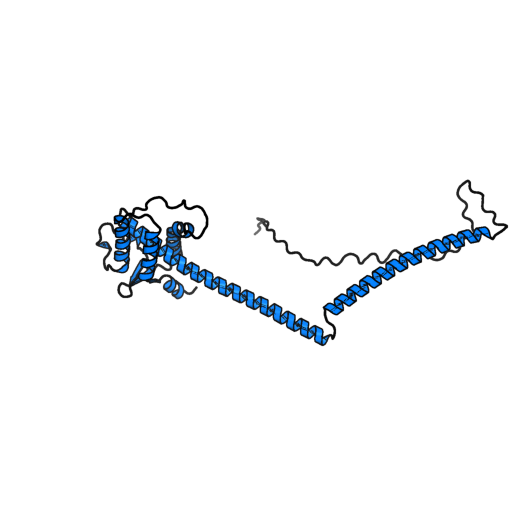 ? -17.711 6.193 78.456 1.00 86.69 199 LYS A O 1
ATOM 1620 N N . SER A 1 200 ? -19.246 5.147 77.194 1.00 76.75 200 SER A N 1
ATOM 1621 C CA . SER A 1 200 ? -20.078 4.683 78.312 1.00 76.75 200 SER A CA 1
ATOM 1622 C C . SER A 1 200 ? -19.343 3.652 79.175 1.00 76.75 200 SER A C 1
ATOM 1624 O O . SER A 1 200 ? -19.363 3.761 80.402 1.00 76.75 200 SER A O 1
ATOM 1626 N N . ARG A 1 201 ? -18.577 2.735 78.564 1.00 84.00 201 ARG A N 1
ATOM 1627 C CA . ARG A 1 201 ? -17.701 1.788 79.278 1.00 84.00 201 ARG A CA 1
ATOM 1628 C C . ARG A 1 201 ? -16.629 2.505 80.101 1.00 84.00 201 ARG A C 1
ATOM 1630 O O . ARG A 1 201 ? -16.424 2.161 81.263 1.00 84.00 201 ARG A O 1
ATOM 1637 N N . ARG A 1 202 ? -15.987 3.545 79.550 1.00 81.50 202 ARG A N 1
ATOM 1638 C CA . ARG A 1 202 ? -15.034 4.394 80.298 1.00 81.50 202 ARG A CA 1
ATOM 1639 C C . ARG A 1 202 ? -15.702 5.121 81.473 1.00 81.50 202 ARG A C 1
ATOM 1641 O O . ARG A 1 202 ? -15.109 5.180 82.546 1.00 81.50 202 ARG A O 1
ATOM 1648 N N . LYS A 1 203 ? -16.928 5.637 81.304 1.00 80.12 203 LYS A N 1
ATOM 1649 C CA . LYS A 1 203 ? -17.697 6.272 82.392 1.00 80.12 203 LYS A CA 1
ATOM 1650 C C . LYS A 1 203 ? -18.087 5.273 83.490 1.00 80.12 203 LYS A C 1
ATOM 1652 O O . LYS A 1 203 ? -17.872 5.578 84.657 1.00 80.12 203 LYS A O 1
ATOM 1657 N N . ARG A 1 204 ? -18.561 4.066 83.142 1.00 76.50 204 ARG A N 1
ATOM 1658 C CA . ARG A 1 204 ? -18.873 2.995 84.116 1.00 76.50 204 ARG A CA 1
ATOM 1659 C C . ARG A 1 204 ? -17.643 2.577 84.924 1.00 76.50 204 ARG A C 1
ATOM 1661 O O . ARG A 1 204 ? -17.756 2.426 86.133 1.00 76.50 204 ARG A O 1
ATOM 1668 N N . ARG A 1 205 ? -16.466 2.459 84.293 1.00 74.75 205 ARG A N 1
ATOM 1669 C CA . ARG A 1 205 ? -15.203 2.180 85.008 1.00 74.75 205 ARG A CA 1
ATOM 1670 C C . ARG A 1 205 ? -14.840 3.286 86.007 1.00 74.75 205 ARG A C 1
ATOM 1672 O O . ARG A 1 205 ? -14.472 2.974 87.131 1.00 74.75 205 ARG A O 1
ATOM 1679 N N . LYS A 1 206 ? -15.000 4.564 85.638 1.00 72.69 206 LYS A N 1
ATOM 1680 C CA . LYS A 1 206 ? -14.777 5.694 86.563 1.00 72.69 206 LYS A CA 1
ATOM 1681 C C . LYS A 1 206 ? -15.795 5.736 87.710 1.00 72.69 206 LYS A C 1
ATOM 1683 O O . LYS A 1 206 ? -15.412 6.021 88.834 1.00 72.69 206 LYS A O 1
ATOM 1688 N N . GLY A 1 207 ? -17.068 5.438 87.440 1.00 63.59 207 GLY A N 1
ATOM 1689 C CA . GLY A 1 207 ? -18.122 5.387 88.460 1.00 63.59 207 GLY A CA 1
ATOM 1690 C C . GLY A 1 207 ? -17.945 4.239 89.456 1.00 63.59 207 GLY A C 1
ATOM 1691 O O . GLY A 1 207 ? -18.088 4.461 90.653 1.00 63.59 207 GLY A O 1
ATOM 1692 N N . LYS A 1 208 ? -17.554 3.044 88.985 1.00 62.78 208 LYS A N 1
ATOM 1693 C CA . LYS A 1 208 ? -17.182 1.920 89.861 1.00 62.78 208 LYS A CA 1
ATOM 1694 C C . LYS A 1 208 ? -15.986 2.281 90.752 1.00 62.78 208 LYS A C 1
ATOM 1696 O O . LYS A 1 208 ? -16.093 2.121 91.956 1.00 62.78 208 LYS A O 1
ATOM 1701 N N . ALA A 1 209 ? -14.937 2.896 90.197 1.00 58.84 209 ALA A N 1
ATOM 1702 C CA . ALA A 1 209 ? -13.785 3.356 90.980 1.00 58.84 209 ALA A CA 1
ATOM 1703 C C . ALA A 1 209 ? -14.133 4.441 92.025 1.00 58.84 209 ALA A C 1
ATOM 1705 O O . ALA A 1 209 ? -13.520 4.488 93.084 1.00 58.84 209 ALA A O 1
ATOM 1706 N N . LEU A 1 210 ? -15.109 5.319 91.753 1.00 57.69 210 LEU A N 1
ATOM 1707 C CA . LEU A 1 210 ? -15.588 6.318 92.723 1.00 57.69 210 LEU A CA 1
ATOM 1708 C C . LEU A 1 210 ? -16.466 5.695 93.821 1.00 57.69 210 LEU A C 1
ATOM 1710 O O . LEU A 1 210 ? -16.365 6.100 94.973 1.00 57.69 210 LEU A O 1
ATOM 1714 N N . CYS A 1 211 ? -17.297 4.704 93.482 1.00 51.88 211 CYS A N 1
ATOM 1715 C CA . CYS A 1 211 ? -18.112 3.963 94.448 1.00 51.88 211 CYS A CA 1
ATOM 1716 C C . CYS A 1 211 ? -17.248 3.080 95.362 1.00 51.88 211 CYS A C 1
ATOM 1718 O O . CYS A 1 211 ? -17.464 3.060 96.568 1.00 51.88 211 CYS A O 1
ATOM 1720 N N . GLU A 1 212 ? -16.221 2.437 94.806 1.00 52.44 212 GLU A N 1
ATOM 1721 C CA . GLU A 1 212 ? -15.218 1.662 95.546 1.00 52.44 212 GLU A CA 1
ATOM 1722 C C . GLU A 1 212 ? -14.410 2.550 96.508 1.00 52.44 212 GLU A C 1
ATOM 1724 O O . GLU A 1 212 ? -14.124 2.149 97.630 1.00 52.44 212 GLU A O 1
ATOM 1729 N N . LYS A 1 213 ? -14.144 3.809 96.128 1.00 51.16 213 LYS A N 1
ATOM 1730 C CA . LYS A 1 213 ? -13.481 4.797 96.994 1.00 51.16 213 LYS A CA 1
ATOM 1731 C C . LYS A 1 213 ? -14.395 5.347 98.101 1.00 51.16 213 LYS A C 1
ATOM 1733 O O . LYS A 1 213 ? -13.943 5.510 99.227 1.00 51.16 213 LYS A O 1
ATOM 1738 N N . ALA A 1 214 ? -15.678 5.578 97.809 1.00 51.16 214 ALA A N 1
ATOM 1739 C CA . ALA A 1 214 ? -16.662 6.055 98.789 1.00 51.16 214 ALA A CA 1
ATOM 1740 C C . ALA A 1 214 ? -17.069 4.977 99.814 1.00 51.16 214 ALA A C 1
ATOM 1742 O O . ALA A 1 214 ? -17.376 5.307 100.959 1.00 51.16 214 ALA A O 1
ATOM 1743 N N . ARG A 1 215 ? -17.029 3.687 99.441 1.00 47.72 215 ARG A N 1
ATOM 1744 C CA . ARG A 1 215 ? -17.287 2.567 100.367 1.00 47.72 215 ARG A CA 1
ATOM 1745 C C . ARG A 1 215 ? -16.256 2.496 101.506 1.00 47.72 215 ARG A C 1
ATOM 1747 O O . ARG A 1 215 ? -16.600 2.015 102.578 1.00 47.72 215 ARG A O 1
ATOM 1754 N N . CYS A 1 216 ? -15.048 3.035 101.307 1.00 48.06 216 CYS A N 1
ATOM 1755 C CA . CYS A 1 216 ? -14.036 3.169 102.361 1.00 48.06 216 CYS A CA 1
ATOM 1756 C C . CYS A 1 216 ? -14.168 4.442 103.217 1.00 48.06 216 CYS A C 1
ATOM 1758 O O . CYS A 1 216 ? -13.617 4.473 104.310 1.00 48.06 216 CYS A O 1
ATOM 1760 N N . GLU A 1 217 ? -14.872 5.487 102.769 1.00 46.56 217 GLU A N 1
ATOM 1761 C CA . GLU A 1 217 ? -14.954 6.759 103.515 1.00 46.56 217 GLU A CA 1
ATOM 1762 C C . GLU A 1 217 ? -16.093 6.800 104.554 1.00 46.56 217 GLU A C 1
ATOM 1764 O O . GLU A 1 217 ? -16.076 7.666 105.425 1.00 46.56 217 GLU A O 1
ATOM 1769 N N . PHE A 1 218 ? -17.060 5.870 104.518 1.00 43.81 218 PHE A N 1
ATOM 1770 C CA . PHE A 1 218 ? -18.222 5.872 105.430 1.00 43.81 218 PHE A CA 1
ATOM 1771 C C . PHE A 1 218 ? -18.336 4.640 106.348 1.00 43.81 218 PHE A C 1
ATOM 1773 O O . PHE A 1 218 ? -19.390 4.394 106.929 1.00 43.81 218 PHE A O 1
ATOM 1780 N N . ALA A 1 219 ? -17.267 3.861 106.513 1.00 45.12 219 ALA A N 1
ATOM 1781 C CA . ALA A 1 219 ? -17.189 2.819 107.536 1.00 45.12 219 ALA A CA 1
ATOM 1782 C C . ALA A 1 219 ? -16.252 3.300 108.663 1.00 45.12 219 ALA A C 1
ATOM 1784 O O . ALA A 1 219 ? -15.035 3.208 108.495 1.00 45.12 219 ALA A O 1
ATOM 1785 N N . PRO A 1 220 ? -16.772 3.814 109.799 1.00 46.38 220 PRO A N 1
ATOM 1786 C CA . PRO A 1 220 ? -15.941 4.369 110.874 1.00 46.38 220 PRO A CA 1
ATOM 1787 C C . PRO A 1 220 ? -15.017 3.344 111.549 1.00 46.38 220 PRO A C 1
ATOM 1789 O O . PRO A 1 220 ? -14.086 3.747 112.233 1.00 46.38 220 PRO A O 1
ATOM 1792 N N . ASP A 1 221 ? -15.234 2.045 111.308 1.00 47.78 221 ASP A N 1
ATOM 1793 C CA . ASP A 1 221 ? -14.468 0.940 111.899 1.00 47.78 221 ASP A CA 1
ATOM 1794 C C . ASP A 1 221 ? -13.773 0.049 110.850 1.00 47.78 221 ASP A C 1
ATOM 1796 O O . ASP A 1 221 ? -13.496 -1.129 111.090 1.00 47.78 221 ASP A O 1
ATOM 1800 N N . CYS A 1 222 ? 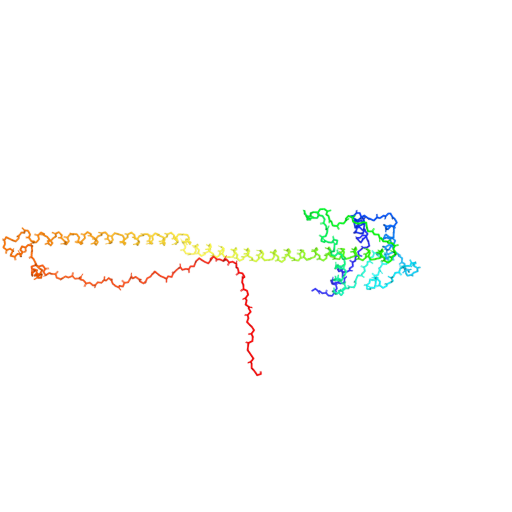-13.484 0.573 109.654 1.00 46.19 222 CYS A N 1
ATOM 1801 C CA . CYS A 1 222 ? -12.717 -0.191 108.672 1.00 46.19 222 CYS A CA 1
ATOM 1802 C C . CYS A 1 222 ? -11.215 -0.152 109.007 1.00 46.19 222 CYS A C 1
ATOM 1804 O O . CYS A 1 222 ? -10.529 0.836 108.746 1.00 46.19 222 CYS A O 1
ATOM 1806 N N . LEU A 1 223 ? -10.693 -1.250 109.563 1.00 48.00 223 LEU A N 1
ATOM 1807 C CA . LEU A 1 223 ? -9.262 -1.498 109.795 1.00 48.00 223 LEU A CA 1
ATOM 1808 C C . LEU A 1 223 ? -8.523 -1.757 108.468 1.00 48.00 223 LEU A C 1
ATOM 1810 O O . LEU A 1 223 ? -7.993 -2.838 108.226 1.00 48.00 223 LEU A O 1
ATOM 1814 N N . CYS A 1 224 ? -8.493 -0.765 107.581 1.00 47.72 224 CYS A N 1
ATOM 1815 C CA . CYS A 1 224 ? -7.598 -0.788 106.428 1.00 47.72 224 CYS A CA 1
ATOM 1816 C C . CYS A 1 224 ? -6.167 -0.474 106.907 1.00 47.72 224 CYS A C 1
ATOM 1818 O O . CYS A 1 224 ? -5.964 0.565 107.541 1.00 47.72 224 CYS A O 1
ATOM 1820 N N . PRO A 1 225 ? -5.156 -1.316 106.620 1.00 43.84 225 PRO A N 1
ATOM 1821 C CA . PRO A 1 225 ? -3.775 -1.014 106.982 1.00 43.84 225 PRO A CA 1
ATOM 1822 C C . PRO A 1 225 ? -3.294 0.285 106.316 1.00 43.84 225 PRO A C 1
ATOM 1824 O O . PRO A 1 225 ? -3.483 0.492 105.116 1.00 43.84 225 PRO A O 1
ATOM 1827 N N . ALA A 1 226 ? -2.657 1.160 107.098 1.00 42.69 226 ALA A N 1
ATOM 1828 C CA . ALA A 1 226 ? -1.994 2.374 106.620 1.00 42.69 226 ALA A CA 1
ATOM 1829 C C . ALA A 1 226 ? -0.962 2.062 105.506 1.00 42.69 226 ALA A C 1
ATOM 1831 O O . ALA A 1 226 ? -0.407 0.959 105.465 1.00 42.69 226 ALA A O 1
ATOM 1832 N N . PRO A 1 227 ? -0.675 3.008 104.588 1.00 40.22 227 PRO A N 1
ATOM 1833 C CA . PRO A 1 227 ? 0.025 2.707 103.347 1.00 40.22 227 PRO A CA 1
ATOM 1834 C C . PRO A 1 227 ? 1.506 2.436 103.623 1.00 40.22 227 PRO A C 1
ATOM 1836 O O . PRO A 1 227 ? 2.272 3.358 103.899 1.00 40.22 227 PRO A O 1
ATOM 1839 N N . GLY A 1 228 ? 1.922 1.168 103.551 1.00 43.81 228 GLY A N 1
ATOM 1840 C CA . GLY A 1 228 ? 3.322 0.837 103.807 1.00 43.81 228 GLY A CA 1
ATOM 1841 C C . GLY A 1 228 ? 3.722 -0.634 103.908 1.00 43.81 228 GLY A C 1
ATOM 1842 O O . GLY A 1 228 ? 4.565 -0.913 104.750 1.00 43.81 228 GLY A O 1
ATOM 1843 N N . LYS A 1 229 ? 3.167 -1.551 103.094 1.00 34.78 229 LYS A N 1
ATOM 1844 C CA . LYS A 1 229 ? 3.803 -2.761 102.491 1.00 34.78 229 LYS A CA 1
ATOM 1845 C C . LYS A 1 229 ? 2.742 -3.776 102.015 1.00 34.78 229 LYS A C 1
ATOM 1847 O O . LYS A 1 229 ? 1.601 -3.677 102.455 1.00 34.78 229 LYS A O 1
ATOM 1852 N N . PRO A 1 230 ? 3.087 -4.642 101.038 1.00 47.34 230 PRO A N 1
ATOM 1853 C CA . PRO A 1 230 ? 2.136 -5.250 100.115 1.00 47.34 230 PRO A CA 1
ATOM 1854 C C . PRO A 1 230 ? 1.497 -6.521 100.683 1.00 47.34 230 PRO A C 1
ATOM 1856 O O . PRO A 1 230 ? 2.018 -7.120 101.617 1.00 47.34 230 PRO A O 1
ATOM 1859 N N . ASP A 1 231 ? 0.400 -6.912 100.040 1.00 45.34 231 ASP A N 1
ATOM 1860 C CA . ASP A 1 231 ? -0.338 -8.167 100.209 1.00 45.34 231 ASP A CA 1
ATOM 1861 C C . ASP A 1 231 ? -1.309 -8.200 101.398 1.00 45.34 231 ASP A C 1
ATOM 1863 O O . ASP A 1 231 ? -1.087 -8.801 102.443 1.00 45.34 231 ASP A O 1
ATOM 1867 N N . GLY A 1 232 ? -2.455 -7.555 101.178 1.00 42.12 232 GLY A N 1
ATOM 1868 C CA . GLY A 1 232 ? -3.642 -7.668 102.018 1.00 42.12 232 GLY A CA 1
ATOM 1869 C C . GLY A 1 232 ? -4.853 -7.126 101.269 1.00 42.12 232 GLY A C 1
ATOM 1870 O O . GLY A 1 232 ? -5.158 -5.939 101.348 1.00 42.12 232 GLY A O 1
ATOM 1871 N N . VAL A 1 233 ? -5.505 -7.981 100.480 1.00 42.31 233 VAL A N 1
ATOM 1872 C CA . VAL A 1 233 ? -6.783 -7.674 99.823 1.00 42.31 233 VAL A CA 1
ATOM 1873 C C . VAL A 1 233 ? -7.838 -7.491 100.921 1.00 42.31 233 VAL A C 1
ATOM 1875 O O . VAL A 1 233 ? -8.059 -8.407 101.705 1.00 42.31 233 VAL A O 1
ATOM 1878 N N . CYS A 1 234 ? -8.470 -6.314 101.012 1.00 40.31 234 CYS A N 1
ATOM 1879 C CA . CYS A 1 234 ? -9.606 -6.107 101.920 1.00 40.31 234 CYS A CA 1
ATOM 1880 C C . CYS A 1 234 ? -10.809 -6.897 101.398 1.00 40.31 234 CYS A C 1
ATOM 1882 O O . CYS A 1 234 ? -11.318 -6.649 100.306 1.00 40.31 234 CYS A O 1
ATOM 1884 N N . GLU A 1 235 ? -11.277 -7.834 102.218 1.00 44.62 235 GLU A N 1
ATOM 1885 C CA . GLU A 1 235 ? -12.422 -8.730 101.989 1.00 44.62 235 GLU A CA 1
ATOM 1886 C C . GLU A 1 235 ? -13.784 -8.003 102.063 1.00 44.62 235 GLU A C 1
ATOM 1888 O O . GLU A 1 235 ? -14.851 -8.600 102.127 1.00 44.62 235 GLU A O 1
ATOM 1893 N N . CYS A 1 236 ? -13.751 -6.674 102.030 1.00 42.72 236 CYS A N 1
ATOM 1894 C CA . CYS A 1 236 ? -14.886 -5.765 102.109 1.00 42.72 236 CYS A CA 1
ATOM 1895 C C . CYS A 1 236 ? -15.385 -5.310 100.716 1.00 42.72 236 CYS A C 1
ATOM 1897 O O . CYS A 1 236 ? -16.423 -4.652 100.607 1.00 42.72 236 CYS A O 1
ATOM 1899 N N . CYS A 1 237 ? -14.669 -5.675 99.644 1.00 42.09 237 CYS A N 1
ATOM 1900 C CA . CYS A 1 237 ? -14.990 -5.321 98.255 1.00 42.09 237 CYS A CA 1
ATOM 1901 C C . CYS A 1 237 ? -15.158 -6.536 97.327 1.00 42.09 237 CYS A C 1
ATOM 1903 O O . CYS A 1 237 ? -15.061 -6.395 96.109 1.00 42.09 237 CYS A O 1
ATOM 1905 N N . SER A 1 238 ? -15.450 -7.714 97.873 1.00 41.06 238 SER A N 1
ATOM 1906 C CA . SER A 1 238 ? -15.773 -8.888 97.062 1.00 41.06 238 SER A CA 1
ATOM 1907 C C . SER A 1 238 ? -17.261 -8.898 96.717 1.00 41.06 238 SER A C 1
ATOM 1909 O O . SER A 1 238 ? -18.060 -9.479 97.437 1.00 41.06 238 SER A O 1
ATOM 1911 N N . ASP A 1 239 ? -17.621 -8.250 95.610 1.00 34.62 239 ASP A N 1
ATOM 1912 C CA . ASP A 1 239 ? -18.762 -8.679 94.797 1.00 34.62 239 ASP A CA 1
ATOM 1913 C C . ASP A 1 239 ? -18.308 -8.749 93.335 1.00 34.62 239 ASP A C 1
ATOM 1915 O O . ASP A 1 239 ? -18.301 -7.769 92.580 1.00 34.62 239 ASP A O 1
ATOM 1919 N N . ASP A 1 240 ? -17.878 -9.954 92.972 1.00 45.69 240 ASP A N 1
ATOM 1920 C CA . ASP A 1 240 ? -17.742 -10.429 91.606 1.00 45.69 240 ASP A CA 1
ATOM 1921 C C . ASP A 1 240 ? -19.092 -10.349 90.890 1.00 45.69 240 ASP A C 1
ATOM 1923 O O . ASP A 1 240 ? -20.053 -11.004 91.282 1.00 45.69 240 ASP A O 1
ATOM 1927 N N . SER A 1 241 ? -19.151 -9.624 89.772 1.00 36.91 241 SER A N 1
ATOM 1928 C CA . SER A 1 241 ? -19.905 -10.091 88.603 1.00 36.91 241 SER A CA 1
ATOM 1929 C C . SER A 1 241 ? -19.327 -9.493 87.316 1.00 36.91 241 SER A C 1
ATOM 1931 O O . SER A 1 241 ? -19.277 -8.271 87.126 1.00 36.91 241 SER A O 1
ATOM 1933 N N . ASP A 1 242 ? -18.937 -10.410 86.435 1.00 34.38 242 ASP A N 1
ATOM 1934 C CA . ASP A 1 242 ? -18.675 -10.276 85.001 1.00 34.38 242 ASP A CA 1
ATOM 1935 C C . ASP A 1 242 ? -17.364 -9.629 84.557 1.00 34.38 242 ASP A C 1
ATOM 1937 O O . ASP A 1 242 ? -17.291 -8.591 83.890 1.00 34.38 242 ASP A O 1
ATOM 1941 N N . SER A 1 243 ? -16.299 -10.384 84.819 1.00 46.47 243 SER A N 1
ATOM 1942 C CA . SER A 1 243 ? -15.263 -10.597 83.813 1.00 46.47 243 SER A CA 1
ATOM 1943 C C . SER A 1 243 ? -15.697 -11.731 82.881 1.00 46.47 243 SER A C 1
ATOM 1945 O O . SER A 1 243 ? -15.919 -12.831 83.375 1.00 46.47 243 SER A O 1
ATOM 1947 N N . ARG A 1 244 ? -15.682 -11.472 81.561 1.00 47.44 244 ARG A N 1
ATOM 1948 C CA . ARG A 1 244 ? -15.562 -12.416 80.418 1.00 47.44 244 ARG A CA 1
ATOM 1949 C C . ARG A 1 244 ? -16.758 -12.444 79.468 1.00 47.44 244 ARG A C 1
ATOM 1951 O O . ARG A 1 244 ? -17.469 -13.426 79.463 1.00 47.44 244 ARG A O 1
ATOM 1958 N N . GLU A 1 245 ? -16.836 -11.465 78.567 1.00 38.22 245 GLU A N 1
ATOM 1959 C CA . GLU A 1 245 ? -17.288 -11.662 77.175 1.00 38.22 245 GLU A CA 1
ATOM 1960 C C . GLU A 1 245 ? -16.658 -10.549 76.318 1.00 38.22 245 GLU A C 1
ATOM 1962 O O . GLU A 1 245 ? -17.228 -9.477 76.168 1.00 38.22 245 GLU A O 1
ATOM 1967 N N . ASP A 1 246 ? -15.409 -10.717 75.869 1.00 36.25 246 ASP A N 1
ATOM 1968 C CA . ASP A 1 246 ? -14.734 -9.718 75.011 1.00 36.25 246 ASP A CA 1
ATOM 1969 C C . ASP A 1 246 ? -13.566 -10.356 74.222 1.00 36.25 246 ASP A C 1
ATOM 1971 O O . ASP A 1 246 ? -12.473 -9.802 74.116 1.00 36.25 246 ASP A O 1
ATOM 1975 N N . ALA A 1 247 ? -13.776 -11.573 73.709 1.00 40.03 247 ALA A N 1
ATOM 1976 C CA . ALA A 1 247 ? -12.789 -12.292 72.893 1.00 40.03 247 ALA A CA 1
ATOM 1977 C C . ALA A 1 247 ? -13.368 -12.892 71.601 1.00 40.03 247 ALA A C 1
ATOM 1979 O O . ALA A 1 247 ? -12.749 -13.763 70.999 1.00 40.03 247 ALA A O 1
ATOM 1980 N N . LEU A 1 248 ? -14.537 -12.438 71.152 1.00 42.09 248 LEU A N 1
ATOM 1981 C CA . LEU A 1 248 ? -15.094 -12.786 69.847 1.00 42.09 248 LEU A CA 1
ATOM 1982 C C . LEU A 1 248 ? -15.712 -11.516 69.263 1.00 42.09 248 LEU A C 1
ATOM 1984 O O . LEU A 1 248 ? -16.333 -10.763 70.002 1.00 42.09 248 LEU A O 1
ATOM 1988 N N . LEU A 1 249 ? -15.541 -11.302 67.956 1.00 37.84 249 LEU A N 1
ATOM 1989 C CA . LEU A 1 249 ? -15.823 -10.075 67.184 1.00 37.84 249 LEU A CA 1
ATOM 1990 C C . LEU A 1 249 ? -14.625 -9.123 66.968 1.00 37.84 249 LEU A C 1
ATOM 1992 O O . LEU A 1 249 ? -14.781 -7.907 66.959 1.00 37.84 249 LEU A O 1
ATOM 1996 N N . ASP A 1 250 ? -13.443 -9.682 66.683 1.00 35.31 250 ASP A N 1
ATOM 1997 C CA . ASP A 1 250 ? -12.440 -9.032 65.808 1.00 35.31 250 ASP A CA 1
ATOM 1998 C C . ASP A 1 250 ? -12.131 -9.891 64.561 1.00 35.31 250 ASP A C 1
ATOM 2000 O O . ASP A 1 250 ? -11.052 -9.851 63.983 1.00 35.31 250 ASP A O 1
ATOM 2004 N N . GLN A 1 251 ? -13.102 -10.702 64.125 1.00 39.25 251 GLN A N 1
ATOM 2005 C CA . GLN A 1 251 ? -13.057 -11.431 62.851 1.00 39.25 251 GLN A CA 1
ATOM 2006 C C . GLN A 1 251 ? -14.126 -10.887 61.904 1.00 39.25 251 GLN A C 1
ATOM 2008 O O . GLN A 1 251 ? -15.146 -11.515 61.659 1.00 39.25 251 GLN A O 1
ATOM 2013 N N . SER A 1 252 ? -13.914 -9.675 61.401 1.00 36.38 252 SER A N 1
ATOM 2014 C CA . SER A 1 252 ? -14.574 -9.203 60.171 1.00 36.38 252 SER A CA 1
ATOM 2015 C C . SER A 1 252 ? -13.802 -8.047 59.520 1.00 36.38 252 SER A C 1
ATOM 2017 O O . SER A 1 252 ? -14.371 -7.188 58.851 1.00 36.38 252 SER A O 1
ATOM 2019 N N . ARG A 1 253 ? -12.480 -8.003 59.716 1.00 38.59 253 ARG A N 1
ATOM 2020 C CA . ARG A 1 253 ? -11.566 -7.093 59.017 1.00 38.59 253 ARG A CA 1
ATOM 2021 C C . ARG A 1 253 ? -10.616 -7.899 58.131 1.00 38.59 253 ARG A C 1
ATOM 2023 O O . ARG A 1 253 ? -9.420 -7.918 58.373 1.00 38.59 253 ARG A O 1
ATOM 2030 N N . CYS A 1 254 ? -11.171 -8.604 57.146 1.00 33.12 254 CYS A N 1
ATOM 2031 C CA . CYS A 1 254 ? -10.459 -9.061 55.944 1.00 33.12 254 CYS A CA 1
ATOM 2032 C C . CYS A 1 254 ? -11.458 -9.643 54.931 1.00 33.12 254 CYS A C 1
ATOM 2034 O O . CYS A 1 254 ? -11.632 -10.854 54.838 1.00 33.12 254 CYS A O 1
ATOM 2036 N N . SER A 1 255 ? -12.151 -8.777 54.194 1.00 41.59 255 SER A N 1
ATOM 2037 C CA . SER A 1 255 ? -12.610 -9.069 52.828 1.00 41.59 255 SER A CA 1
ATOM 2038 C C . SER A 1 255 ? -13.176 -7.801 52.216 1.00 41.59 255 SER A C 1
ATOM 2040 O O . SER A 1 255 ? -14.371 -7.546 52.299 1.00 41.59 255 SER A O 1
ATOM 2042 N N . SER A 1 256 ? -12.285 -7.001 51.641 1.00 32.62 256 SER A N 1
ATOM 2043 C CA . SER A 1 256 ? -12.614 -6.062 50.569 1.00 32.62 256 SER A CA 1
ATOM 2044 C C . SER A 1 256 ? -11.316 -5.442 50.049 1.00 32.62 256 SER A C 1
ATOM 2046 O O . SER A 1 256 ? -11.102 -4.240 50.175 1.00 32.62 256 SER A O 1
ATOM 2048 N N . ASP A 1 257 ? -10.445 -6.283 49.492 1.00 35.53 257 ASP A N 1
ATOM 2049 C CA . ASP A 1 257 ? -9.692 -5.867 48.313 1.00 35.53 257 ASP A CA 1
ATOM 2050 C C . ASP A 1 257 ? -10.602 -6.158 47.126 1.00 35.53 257 ASP A C 1
ATOM 2052 O O . ASP A 1 257 ? -10.934 -7.316 46.892 1.00 35.53 257 ASP A O 1
ATOM 2056 N N . LEU A 1 258 ? -11.058 -5.113 46.439 1.00 39.31 258 LEU A N 1
ATOM 2057 C CA . LEU A 1 258 ? -11.572 -5.159 45.065 1.00 39.31 258 LEU A CA 1
ATOM 2058 C C . LEU A 1 258 ? -11.601 -3.723 44.518 1.00 39.31 258 LEU A C 1
ATOM 2060 O O . LEU A 1 258 ? -12.633 -3.178 44.143 1.00 39.31 258 LEU A O 1
ATOM 2064 N N . TRP A 1 259 ? -10.422 -3.105 44.507 1.00 34.31 259 TRP A N 1
ATOM 2065 C CA . TRP A 1 259 ? -10.074 -2.102 43.508 1.00 34.31 259 TRP A CA 1
ATOM 2066 C C . TRP A 1 259 ? -8.945 -2.727 42.697 1.00 34.31 259 TRP A C 1
ATOM 2068 O O . TRP A 1 259 ? -7.794 -2.758 43.123 1.00 34.31 259 TRP A O 1
ATOM 2078 N N . ALA A 1 260 ? -9.326 -3.351 41.584 1.00 35.28 260 ALA A N 1
ATOM 2079 C CA . ALA A 1 260 ? -8.393 -3.769 40.557 1.00 35.28 260 ALA A CA 1
ATOM 2080 C C . ALA A 1 260 ? -7.982 -2.511 39.785 1.00 35.28 260 ALA A C 1
ATOM 2082 O O . ALA A 1 260 ? -8.740 -2.019 38.952 1.00 35.28 260 ALA A O 1
ATOM 2083 N N . ASP A 1 261 ? -6.808 -1.977 40.110 1.00 32.03 261 ASP A N 1
ATOM 2084 C CA . ASP A 1 261 ? -6.065 -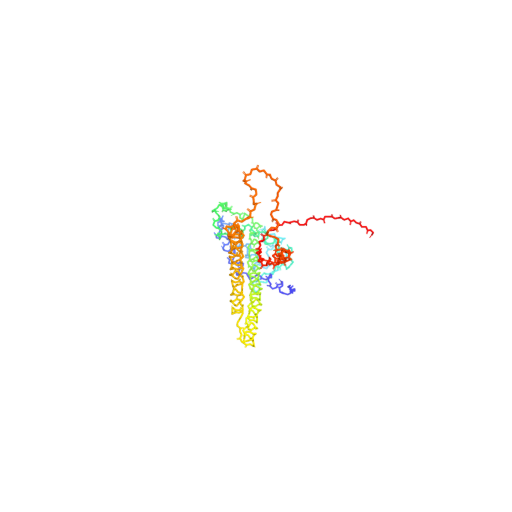1.110 39.206 1.00 32.03 261 ASP A CA 1
ATOM 2085 C C . ASP A 1 261 ? -5.238 -2.009 38.279 1.00 32.03 261 ASP A C 1
ATOM 2087 O O . ASP A 1 261 ? -4.268 -2.648 38.693 1.00 32.03 261 ASP A O 1
ATOM 2091 N N . ASP A 1 262 ? -5.653 -2.072 37.015 1.00 34.72 262 ASP A N 1
ATOM 2092 C CA . ASP A 1 262 ? -4.848 -2.588 35.914 1.00 34.72 262 ASP A CA 1
ATOM 2093 C C . ASP A 1 262 ? -3.627 -1.675 35.717 1.00 34.72 262 ASP A C 1
ATOM 2095 O O . ASP A 1 262 ? -3.731 -0.569 35.181 1.00 34.72 262 ASP A O 1
ATOM 2099 N N . CYS A 1 263 ? -2.450 -2.149 36.132 1.00 33.41 263 CYS A N 1
ATOM 2100 C CA . CYS A 1 263 ? -1.169 -1.591 35.715 1.00 33.41 263 CYS A CA 1
ATOM 2101 C C . CYS A 1 263 ? -0.408 -2.630 34.885 1.00 33.41 263 CYS A C 1
ATOM 2103 O O . CYS A 1 263 ? 0.158 -3.600 35.388 1.00 33.41 263 CYS A O 1
ATOM 2105 N N . ASP A 1 264 ? -0.448 -2.383 33.583 1.00 39.12 264 ASP A N 1
ATOM 2106 C CA . ASP A 1 264 ? 0.283 -3.023 32.502 1.00 39.12 264 ASP A CA 1
ATOM 2107 C C . ASP A 1 264 ? 1.803 -2.958 32.746 1.00 39.12 264 ASP A C 1
ATOM 2109 O O . ASP A 1 264 ? 2.392 -1.875 32.787 1.00 39.12 264 ASP A O 1
ATOM 2113 N N . SER A 1 265 ? 2.460 -4.110 32.906 1.00 35.09 265 SER A N 1
ATOM 2114 C CA . SER A 1 265 ? 3.906 -4.260 32.703 1.00 35.09 265 SER A CA 1
ATOM 2115 C C . SER A 1 265 ? 4.280 -5.719 32.436 1.00 35.09 265 SER A C 1
ATOM 2117 O O . SER A 1 265 ? 4.284 -6.577 33.314 1.00 35.09 265 SER A O 1
ATOM 2119 N N . LYS A 1 266 ? 4.604 -5.963 31.165 1.00 38.97 266 LYS A N 1
ATOM 2120 C CA . LYS A 1 266 ? 5.354 -7.097 30.611 1.00 38.97 266 LYS A CA 1
ATOM 2121 C C . LYS A 1 266 ? 6.482 -7.566 31.539 1.00 38.97 266 LYS A C 1
ATOM 2123 O O . LYS A 1 266 ? 7.277 -6.727 31.930 1.00 38.97 266 LYS A O 1
ATOM 2128 N N . GLU A 1 267 ? 6.645 -8.883 31.704 1.00 34.03 267 GLU A N 1
ATOM 2129 C CA . GLU A 1 267 ? 7.935 -9.586 31.557 1.00 34.03 267 GLU A CA 1
ATOM 2130 C C . GLU A 1 267 ? 7.739 -11.115 31.416 1.00 34.03 267 GLU A C 1
ATOM 2132 O O . GLU A 1 267 ? 7.163 -11.788 32.262 1.00 34.03 267 GLU A O 1
ATOM 2137 N N . LEU A 1 268 ? 8.205 -11.622 30.270 1.00 34.72 268 LEU A N 1
ATOM 2138 C CA . LEU A 1 268 ? 8.809 -12.932 29.988 1.00 34.72 268 LEU A CA 1
ATOM 2139 C C . LEU A 1 268 ? 8.398 -14.175 30.809 1.00 34.72 268 LEU A C 1
ATOM 2141 O O . LEU A 1 268 ? 8.943 -14.448 31.874 1.00 34.72 268 LEU A O 1
ATOM 2145 N N . CYS A 1 269 ? 7.639 -15.076 30.172 1.00 29.33 269 CYS A N 1
ATOM 2146 C CA . CYS A 1 269 ? 7.686 -16.504 30.493 1.00 29.33 269 CYS A CA 1
ATOM 2147 C C . CYS A 1 269 ? 8.588 -17.231 29.481 1.00 29.33 269 CYS A C 1
ATOM 2149 O O . CYS A 1 269 ? 8.204 -17.469 28.335 1.00 29.33 269 CYS A O 1
ATOM 2151 N N . LYS A 1 270 ? 9.812 -17.550 29.914 1.00 35.75 270 LYS A N 1
ATOM 2152 C CA . LYS A 1 270 ? 10.635 -18.636 29.372 1.00 35.75 270 LYS A CA 1
ATOM 2153 C C . LYS A 1 270 ? 10.573 -19.783 30.376 1.00 35.75 270 LYS A C 1
ATOM 2155 O O . LYS A 1 270 ? 11.060 -19.624 31.491 1.00 35.75 270 LYS A O 1
ATOM 2160 N N . CYS A 1 271 ? 10.063 -20.936 29.968 1.00 31.34 271 CYS A N 1
ATOM 2161 C CA . CYS A 1 271 ? 10.482 -22.204 30.551 1.00 31.34 271 CYS A CA 1
ATOM 2162 C C . CYS A 1 271 ? 10.495 -23.285 29.467 1.00 31.34 271 CYS A C 1
ATOM 2164 O O . CYS A 1 271 ? 9.467 -23.715 28.951 1.00 31.34 271 CYS A O 1
ATOM 2166 N N . ASP A 1 272 ? 11.718 -23.662 29.108 1.00 31.39 272 ASP A N 1
ATOM 2167 C CA . ASP A 1 272 ? 12.051 -24.852 28.348 1.00 31.39 272 ASP A CA 1
ATOM 2168 C C . ASP A 1 272 ? 11.938 -26.105 29.235 1.00 31.39 272 ASP A C 1
ATOM 2170 O O . ASP A 1 272 ? 12.345 -26.095 30.397 1.00 31.39 272 ASP A O 1
ATOM 2174 N N . THR A 1 273 ? 11.484 -27.188 28.593 1.00 33.78 273 THR A N 1
ATOM 2175 C CA . THR A 1 273 ? 11.858 -28.609 28.771 1.00 33.78 273 THR A CA 1
ATOM 2176 C C . THR A 1 273 ? 11.610 -29.325 30.100 1.00 33.78 273 THR A C 1
ATOM 2178 O O . THR A 1 273 ? 12.203 -28.962 31.104 1.00 33.78 273 THR A O 1
ATOM 2181 N N . VAL A 1 274 ? 10.919 -30.477 30.025 1.00 31.02 274 VAL A N 1
ATOM 2182 C CA . VAL A 1 274 ? 11.489 -31.826 30.290 1.00 31.02 274 VAL A CA 1
ATOM 2183 C C . VAL A 1 274 ? 10.735 -32.865 29.416 1.00 31.02 274 VAL A C 1
ATOM 2185 O O . VAL A 1 274 ? 9.520 -32.728 29.262 1.00 31.02 274 VAL A O 1
ATOM 2188 N N . PRO A 1 275 ? 11.416 -33.860 28.807 1.00 40.47 275 PRO A N 1
ATOM 2189 C CA . PRO A 1 275 ? 10.816 -34.900 27.961 1.00 40.47 275 PRO A CA 1
ATOM 2190 C C . PRO A 1 275 ? 10.316 -36.106 28.775 1.00 40.47 275 PRO A C 1
ATOM 2192 O O . PRO A 1 275 ? 10.806 -36.327 29.875 1.00 40.47 275 PRO A O 1
ATOM 2195 N N . ASP A 1 276 ? 9.420 -36.922 28.205 1.00 35.75 276 ASP A N 1
ATOM 2196 C CA . ASP A 1 276 ? 9.566 -38.388 28.224 1.00 35.75 276 ASP A CA 1
ATOM 2197 C C . ASP A 1 276 ? 8.494 -39.119 27.388 1.00 35.75 276 ASP A C 1
ATOM 2199 O O . ASP A 1 276 ? 7.300 -38.846 27.517 1.00 35.75 276 ASP A O 1
ATOM 2203 N N . LYS A 1 277 ? 8.990 -40.123 26.646 1.00 36.12 277 LYS A N 1
ATOM 2204 C CA . LYS A 1 277 ? 8.340 -41.181 25.839 1.00 36.12 277 LYS A CA 1
ATOM 2205 C C . LYS A 1 277 ? 7.854 -40.861 24.425 1.00 36.12 277 LYS A C 1
ATOM 2207 O O . LYS A 1 277 ? 6.851 -40.142 24.252 1.00 36.12 277 LYS A O 1
#

Foldseek 3Di:
DDPVVLFVLQKFALVLLVVLLVVVPVVAQEDPVQNVLLVVLSCLQFANPCSVVDPQDDVVLCPQWDYDNVRRMITHNSDPVRLVVLLVLLVLVVVLDPPDPPDPPDHPDHDGPPTSVSSNSSSSSSSSVSSCVSVVVVVVVVVVVVVVVVVVVVVVVVVVVVVVQVVVCVVVVHHPVRVVVVVVVVVVVVVVVVVVVVVVVVVVVVVVVVVVVVLVVPDPPDPDDDPDDDDDDPPSPDDDDDDDDDDPPPPPPDDDPDPDDDDDDDDDDDDDDDDDD

Organism: Dendroctonus ponderosae (NCBI:txid77166)

Radius of gyration: 45.17 Å; Cα contacts (8 Å, |Δi|>4): 164; chains: 1; bounding box: 62×59×142 Å

Mean predicted aligned error: 16.61 Å

InterPro domains:
  IPR026073 Gametogenetin-binding protein 2 [PTHR13601] (1-214)

Secondary structure (DSSP, 8-state):
--HHHHHHHTEEEHHHHHHHHHHHHHHTTB-HHHHHHHHHHHHHHHT-S-GGGSTT--GGGGTTEEEETTTTEEEEP--HHHHHHHHHHHHHHHHTSTTS-S-S-S--SPB---SHHHHHHHHHHHHHHHHHHHHHHHHHHHHHHHHHHHHHHHHHHHHHHHHHHHHHHHHHTS-HHHHHHHHHHHHHHHHHHHHHHHHHHHHHHHHHHHHHHHHTTS-TT--PPPSSSS----TTS---------SS-----------------------------

pLDDT: mean 77.04, std 23.75, range [29.33, 98.5]